Protein AF-A0A1Z1WR77-F1 (afdb_monomer)

Foldseek 3Di:
DDDDDDDDPDPPPPDPDDDAAEAAEDEQLALQQPPLVQLLQVLVVVCVVCVVVVDDDDSVVSSVVSVVSSHRLLCPVVVVVCVVVVHQAYEHEGADCVLPGDGPDDLLRVLVSVLNSCVVVPRHYAYAGHADLVCAPVRLVSVVCSCPVSVHQAHEYECLSPHALLPPSCVSVLVVCLVVVHAYEYEADDDTDPGDNVSNHPVSCVNVCVVRVSHQYEYEYDDDVPDPDDDDQDPDDSHGYDYGDDDDDDPDPDDDDDD

Solvent-accessible surface area (backbone atoms only — not comparable to full-atom values): 15290 Å² total; per-residue (Å²): 138,80,84,84,82,86,87,68,88,70,83,75,79,69,78,76,78,79,84,86,38,67,45,84,72,43,63,72,36,14,50,59,74,39,32,61,70,59,49,50,46,51,17,52,52,50,37,53,53,40,44,75,73,74,41,94,68,62,62,67,63,33,35,55,53,49,51,64,64,32,66,30,77,67,40,62,62,59,52,51,54,30,55,76,70,65,39,61,31,32,28,36,48,41,62,52,48,76,92,79,42,72,51,75,45,56,73,70,57,44,52,55,49,50,44,51,35,39,68,74,42,71,79,36,60,40,38,21,48,37,53,56,58,86,44,51,69,66,43,48,56,48,50,52,43,39,42,68,77,64,61,40,56,28,40,22,40,43,19,32,80,75,44,57,71,42,40,75,69,43,43,70,56,50,52,53,23,44,76,68,69,27,38,38,38,36,45,28,55,87,82,61,92,88,51,43,55,75,39,12,42,73,73,50,38,52,62,42,48,65,78,38,72,78,36,46,48,31,48,33,45,80,69,65,98,76,67,99,64,78,85,70,84,72,95,80,68,81,61,52,65,50,78,59,76,92,76,77,84,75,79,78,79,78,85,76,83,88,132

Sequence (259 aa):
MAPPTADGPGPGLGAPAGHRIVDAQVQLGSQLAIPRAFLEYQAANAHHRMTAYGHSVRPERMLDRVLSVHQDDDADRLVAELDEAGVDEAFLVVPDYSHVARCALNQAELAGHLDRVNRRHPGRFRVFWGVDPRGGKDGVDLFERCVGDYGFAGLKLYPLCGYSPSDRRLYPYFELCEERGLPVLSHTGPGWGQLDFEYGMPLLVDEAARDFPRVNFILGTVGSRTSTSRPICAPTGPMCTWTSASSTPSSRRTGGRPI

InterPro domains:
  IPR006680 Amidohydrolase-related [PF04909] (114-219)
  IPR032465 2-amino-3-carboxymuconate-6-semialdehyde decarboxylase [PTHR21240] (48-220)
  IPR032466 Metal-dependent hydrolase [SSF51556] (56-223)

Organism: NCBI:txid67267

pLDDT: mean 79.75, std 25.39, range [19.48, 98.31]

Mean predicted aligned error: 11.19 Å

Radius of gyration: 22.63 Å; Cα contacts (8 Å, |Δi|>4): 371; chains: 1; bounding box: 60×82×56 Å

Structure (mmCIF, N/CA/C/O backbone):
data_AF-A0A1Z1WR77-F1
#
_entry.id   AF-A0A1Z1WR77-F1
#
loop_
_atom_site.group_PDB
_atom_site.id
_atom_site.type_symbol
_atom_site.label_atom_id
_atom_site.label_alt_id
_atom_site.label_comp_id
_atom_site.label_asym_id
_atom_site.label_entity_id
_atom_site.label_seq_id
_atom_site.pdbx_PDB_ins_code
_atom_site.Cartn_x
_atom_site.Cartn_y
_atom_site.Cartn_z
_atom_site.occupancy
_atom_site.B_iso_or_equiv
_atom_site.auth_seq_id
_atom_site.auth_comp_id
_atom_site.auth_asym_id
_atom_site.auth_atom_id
_atom_site.pdbx_PDB_model_num
ATOM 1 N N . MET A 1 1 ? -36.643 -68.368 3.435 1.00 42.16 1 MET A N 1
ATOM 2 C CA . MET A 1 1 ? -36.922 -67.030 3.991 1.00 42.16 1 MET A CA 1
ATOM 3 C C . MET A 1 1 ? -35.667 -66.194 3.774 1.00 42.16 1 MET A C 1
ATOM 5 O O . MET A 1 1 ? -34.703 -66.367 4.503 1.00 42.16 1 MET A O 1
ATOM 9 N N . ALA A 1 2 ? -35.621 -65.445 2.671 1.00 38.78 2 ALA A N 1
ATOM 10 C CA . ALA A 1 2 ? -34.513 -64.547 2.333 1.00 38.78 2 ALA A CA 1
ATOM 11 C C . ALA A 1 2 ? -34.752 -63.176 2.999 1.00 38.78 2 ALA A C 1
ATOM 13 O O . ALA A 1 2 ? -35.919 -62.811 3.166 1.00 38.78 2 ALA A O 1
ATOM 14 N N . PRO A 1 3 ? -33.706 -62.438 3.415 1.00 41.56 3 PRO A N 1
ATOM 15 C CA . PRO A 1 3 ? -33.881 -61.145 4.066 1.00 41.56 3 PRO A CA 1
ATOM 16 C C . PRO A 1 3 ? -34.302 -60.069 3.046 1.00 41.56 3 PRO A C 1
ATOM 18 O O . PRO A 1 3 ? -33.956 -60.182 1.868 1.00 41.56 3 PRO A O 1
ATOM 21 N N . PRO A 1 4 ? -35.047 -59.033 3.470 1.00 41.28 4 PRO A N 1
ATOM 22 C CA . PRO A 1 4 ? -35.510 -57.977 2.578 1.00 41.28 4 PRO A CA 1
ATOM 23 C C . PRO A 1 4 ? -34.368 -57.026 2.189 1.00 41.28 4 PRO A C 1
ATOM 25 O O . PRO A 1 4 ? -33.564 -56.615 3.025 1.00 41.28 4 PRO A O 1
ATOM 28 N N . THR A 1 5 ? -34.325 -56.668 0.906 1.00 43.84 5 THR A N 1
ATOM 29 C CA . THR A 1 5 ? -33.437 -55.663 0.311 1.00 43.84 5 THR A CA 1
ATOM 30 C C . THR A 1 5 ? -33.909 -54.257 0.681 1.00 43.84 5 THR A C 1
ATOM 32 O O . THR A 1 5 ? -35.045 -53.881 0.393 1.00 43.84 5 THR A O 1
ATOM 35 N N . ALA A 1 6 ? -33.040 -53.480 1.326 1.00 44.12 6 ALA A N 1
ATOM 36 C CA . ALA A 1 6 ? -33.278 -52.079 1.650 1.00 44.12 6 ALA A CA 1
ATOM 37 C C . ALA A 1 6 ? -32.842 -51.186 0.476 1.00 44.12 6 ALA A C 1
ATOM 39 O O . ALA A 1 6 ? -31.722 -50.688 0.465 1.00 44.12 6 ALA A O 1
ATOM 40 N N . ASP A 1 7 ? -33.732 -50.985 -0.497 1.00 41.06 7 ASP A N 1
ATOM 41 C CA . ASP A 1 7 ? -33.584 -49.942 -1.517 1.00 41.06 7 ASP A CA 1
ATOM 42 C C . ASP A 1 7 ? -34.411 -48.717 -1.112 1.00 41.06 7 ASP A C 1
ATOM 44 O O . ASP A 1 7 ? -35.612 -48.625 -1.365 1.00 41.06 7 ASP A O 1
ATOM 48 N N . GLY A 1 8 ? -33.752 -47.768 -0.451 1.00 39.84 8 GLY A N 1
ATOM 49 C CA . GLY A 1 8 ? -34.230 -46.398 -0.297 1.00 39.84 8 GLY A CA 1
ATOM 50 C C . GLY A 1 8 ? -33.156 -45.447 -0.827 1.00 39.84 8 GLY A C 1
ATOM 51 O O . GLY A 1 8 ? -31.982 -45.647 -0.508 1.00 39.84 8 GLY A O 1
ATOM 52 N N . PRO A 1 9 ? -33.499 -44.425 -1.632 1.00 41.69 9 PRO A N 1
ATOM 53 C CA . PRO A 1 9 ? -32.521 -43.444 -2.078 1.00 41.69 9 PRO A CA 1
ATOM 54 C C . PRO A 1 9 ? -32.037 -42.663 -0.853 1.00 41.69 9 PRO A C 1
ATOM 56 O O . PRO A 1 9 ? -32.805 -41.944 -0.214 1.00 41.69 9 PRO A O 1
ATOM 59 N N . GLY A 1 10 ? -30.765 -42.851 -0.495 1.00 38.06 10 GLY A N 1
ATOM 60 C CA . GLY A 1 10 ? -30.114 -42.074 0.554 1.00 38.06 10 GLY A CA 1
ATOM 61 C C . GLY A 1 10 ? -30.191 -40.574 0.243 1.00 38.06 10 GLY A C 1
ATOM 62 O O . GLY A 1 10 ? -30.245 -40.198 -0.932 1.00 38.06 10 GLY A O 1
ATOM 63 N N . PRO A 1 11 ? -30.217 -39.705 1.268 1.00 41.44 11 PRO A N 1
ATOM 64 C CA . PRO A 1 11 ? -30.261 -38.266 1.060 1.00 41.44 11 PRO A CA 1
ATOM 65 C C . PRO A 1 11 ? -29.058 -37.870 0.207 1.00 41.44 11 PRO A C 1
ATOM 67 O O . PRO A 1 11 ? -27.912 -38.117 0.586 1.00 41.44 11 PRO A O 1
ATOM 70 N N . GLY A 1 12 ? -29.337 -37.310 -0.971 1.00 37.16 12 GLY A N 1
ATOM 71 C CA . GLY A 1 12 ? -28.312 -36.793 -1.860 1.00 37.16 12 GLY A CA 1
ATOM 72 C C . GLY A 1 12 ? -27.426 -35.843 -1.070 1.00 37.16 12 GLY A C 1
ATOM 73 O O . GLY A 1 12 ? -27.897 -34.819 -0.576 1.00 37.16 12 GLY A O 1
ATOM 74 N N . LEU A 1 13 ? -26.156 -36.214 -0.919 1.00 44.62 13 LEU A N 1
ATOM 75 C CA . LEU A 1 13 ? -25.109 -35.308 -0.482 1.00 44.62 13 LEU A CA 1
ATOM 76 C C . LEU A 1 13 ? -25.116 -34.159 -1.487 1.00 44.62 13 LEU A C 1
ATOM 78 O O . LEU A 1 13 ? -24.644 -34.313 -2.614 1.00 44.62 13 LEU A O 1
ATOM 82 N N . GLY A 1 14 ? -25.751 -33.048 -1.105 1.00 41.72 14 GLY A N 1
ATOM 83 C CA . GLY A 1 14 ? -25.700 -31.811 -1.864 1.00 41.72 14 GLY A CA 1
ATOM 84 C C . GLY A 1 14 ? -24.243 -31.531 -2.200 1.00 41.72 14 GLY A C 1
ATOM 85 O O . GLY A 1 14 ? -23.374 -31.664 -1.334 1.00 41.72 14 GLY A O 1
ATOM 86 N N . ALA A 1 15 ? -23.973 -31.231 -3.469 1.00 45.19 15 ALA A N 1
ATOM 87 C CA . ALA A 1 15 ? -22.638 -30.860 -3.909 1.00 45.19 15 ALA A CA 1
ATOM 88 C C . ALA A 1 15 ? -22.073 -29.803 -2.938 1.00 45.19 15 ALA A C 1
ATOM 90 O O . ALA A 1 15 ? -22.796 -28.857 -2.605 1.00 45.19 15 ALA A O 1
ATOM 91 N N . PRO A 1 16 ? -20.838 -29.966 -2.431 1.00 52.12 16 PRO A N 1
ATOM 92 C CA . PRO A 1 16 ? -20.265 -28.998 -1.510 1.00 52.12 16 PRO A CA 1
ATOM 93 C C . PRO A 1 16 ? -20.251 -27.628 -2.191 1.00 52.12 16 PRO A C 1
ATOM 95 O O . PRO A 1 16 ? -19.798 -27.506 -3.330 1.00 52.12 16 PRO A O 1
ATOM 98 N N . ALA A 1 17 ? -20.781 -26.612 -1.504 1.00 59.06 17 ALA A N 1
ATOM 99 C CA . ALA A 1 17 ? -20.641 -25.223 -1.922 1.00 59.06 17 ALA A CA 1
ATOM 100 C C . ALA A 1 17 ? -19.156 -24.968 -2.226 1.00 59.06 17 ALA A C 1
ATOM 102 O O . ALA A 1 17 ? -18.303 -25.290 -1.397 1.00 59.06 17 ALA A O 1
ATOM 103 N N . GLY A 1 18 ? -18.855 -24.487 -3.437 1.00 70.69 18 GLY A N 1
ATOM 104 C CA . GLY A 1 18 ? -17.480 -24.302 -3.901 1.00 70.69 18 GLY A CA 1
ATOM 105 C C . GLY A 1 18 ? -16.650 -23.519 -2.884 1.00 70.69 18 GLY A C 1
ATOM 106 O O . GLY A 1 18 ? -17.135 -22.561 -2.281 1.00 70.69 18 GLY A O 1
ATOM 107 N N . HIS A 1 19 ? -15.415 -23.959 -2.646 1.00 82.56 19 HIS A N 1
ATOM 108 C CA . HIS A 1 19 ? -14.504 -23.250 -1.754 1.00 82.56 19 HIS A CA 1
ATOM 109 C C . HIS A 1 19 ? -14.184 -21.872 -2.326 1.00 82.56 19 HIS A C 1
ATOM 111 O O . HIS A 1 19 ? -13.846 -21.764 -3.502 1.00 82.56 19 HIS A O 1
ATOM 117 N N . ARG A 1 20 ? -14.255 -20.845 -1.475 1.00 91.38 20 ARG A N 1
ATOM 118 C CA . ARG A 1 20 ? -13.863 -19.487 -1.838 1.00 91.38 20 ARG A CA 1
ATOM 119 C C . ARG A 1 20 ? -12.344 -19.341 -1.803 1.00 91.38 20 ARG A C 1
ATOM 121 O O . ARG A 1 20 ? -11.728 -19.681 -0.791 1.00 91.38 20 ARG A O 1
ATOM 128 N N . ILE A 1 21 ? -11.756 -18.806 -2.863 1.00 94.94 21 ILE A N 1
ATOM 129 C CA . ILE A 1 21 ? -10.323 -18.551 -2.991 1.00 94.94 21 ILE A CA 1
ATOM 130 C C . ILE A 1 21 ? -10.081 -17.046 -2.873 1.00 94.94 21 ILE A C 1
ATOM 132 O O . ILE A 1 21 ? -10.653 -16.252 -3.617 1.00 94.94 21 ILE A O 1
ATOM 136 N N . VAL A 1 22 ? -9.223 -16.660 -1.924 1.00 94.25 22 VAL A N 1
ATOM 137 C CA . VAL A 1 22 ? -8.823 -15.265 -1.703 1.00 94.25 22 VAL A CA 1
ATOM 138 C C . VAL A 1 22 ? -7.317 -15.139 -1.888 1.00 94.25 22 VAL A C 1
ATOM 140 O O . VAL A 1 22 ? -6.561 -15.813 -1.186 1.00 94.25 22 VAL A O 1
ATOM 143 N N . ASP A 1 23 ? -6.873 -14.281 -2.806 1.00 92.31 23 ASP A N 1
ATOM 144 C CA . ASP A 1 23 ? -5.452 -13.955 -2.931 1.00 92.31 23 ASP A CA 1
ATOM 145 C C . ASP A 1 23 ? -5.026 -13.034 -1.779 1.00 92.31 23 ASP A C 1
ATOM 147 O O . ASP A 1 23 ? -5.604 -11.968 -1.543 1.00 92.31 23 ASP A O 1
ATOM 151 N N . ALA A 1 24 ? -4.002 -13.472 -1.047 1.00 89.06 24 ALA A N 1
ATOM 152 C CA . ALA A 1 24 ? -3.479 -12.798 0.129 1.00 89.06 24 ALA A CA 1
ATOM 153 C C . ALA A 1 24 ? -2.823 -11.443 -0.187 1.00 89.06 24 ALA A C 1
ATOM 155 O O . ALA A 1 24 ? -2.710 -10.614 0.717 1.00 89.06 24 ALA A O 1
ATOM 156 N N . GLN A 1 25 ? -2.346 -11.223 -1.419 1.00 89.88 25 GLN A N 1
ATOM 157 C CA . GLN A 1 25 ? -1.649 -9.989 -1.774 1.00 89.88 25 GLN A CA 1
ATOM 158 C C . GLN A 1 25 ? -1.546 -9.784 -3.290 1.00 89.88 25 GLN A C 1
ATOM 160 O O . GLN A 1 25 ? -0.733 -10.420 -3.960 1.00 89.88 25 GLN A O 1
ATOM 165 N N . VAL A 1 26 ? -2.247 -8.768 -3.793 1.00 92.31 26 VAL A N 1
ATOM 166 C CA . VAL A 1 26 ? -2.078 -8.229 -5.150 1.00 92.31 26 VAL A CA 1
ATOM 167 C C . VAL A 1 26 ? -1.720 -6.744 -5.097 1.00 92.31 26 VAL A C 1
ATOM 169 O O . VAL A 1 26 ? -1.970 -6.062 -4.101 1.00 92.31 26 VAL A O 1
ATOM 172 N N . GLN A 1 27 ? -1.121 -6.229 -6.169 1.00 90.19 27 GLN A N 1
ATOM 173 C CA . GLN A 1 27 ? -0.856 -4.800 -6.343 1.00 90.19 27 GLN A CA 1
ATOM 174 C C . GLN A 1 27 ? -1.566 -4.303 -7.597 1.00 90.19 27 GLN A C 1
ATOM 176 O O . GLN A 1 27 ? -1.669 -5.032 -8.582 1.00 90.19 27 GLN A O 1
ATOM 181 N N . LEU A 1 28 ? -2.016 -3.049 -7.572 1.00 91.44 28 LEU A N 1
ATOM 182 C CA . LEU A 1 28 ? -2.578 -2.411 -8.755 1.00 91.44 28 LEU A CA 1
ATOM 183 C C . LEU A 1 28 ? -1.459 -2.206 -9.779 1.00 91.44 28 LEU A C 1
ATOM 185 O O . LEU A 1 28 ? -0.483 -1.510 -9.494 1.00 91.44 28 LEU A O 1
ATOM 189 N N . GLY A 1 29 ? -1.605 -2.792 -10.966 1.00 89.00 29 GLY A N 1
ATOM 190 C CA . GLY A 1 29 ? -0.676 -2.645 -12.086 1.00 89.00 29 GLY A CA 1
ATOM 191 C C . GLY A 1 29 ? -0.754 -1.260 -12.731 1.00 89.00 29 GLY A C 1
ATOM 192 O O . GLY A 1 29 ? -0.981 -1.153 -13.931 1.00 89.00 29 GLY A O 1
ATOM 193 N N . SER A 1 30 ? -0.573 -0.196 -11.950 1.00 91.00 30 SER A N 1
ATOM 194 C CA . SER A 1 30 ? -0.753 1.191 -12.374 1.00 91.00 30 SER A CA 1
ATOM 195 C C . SER A 1 30 ? 0.415 2.067 -11.940 1.00 91.00 30 SER A C 1
ATOM 197 O O . SER A 1 30 ? 0.873 2.017 -10.796 1.00 91.00 30 SER A O 1
ATOM 199 N N . GLN A 1 31 ? 0.850 2.945 -12.842 1.00 90.81 31 GLN A N 1
ATOM 200 C CA . GLN A 1 31 ? 1.804 4.015 -12.535 1.00 90.81 31 GLN A CA 1
ATOM 201 C C . GLN A 1 31 ? 1.230 5.103 -11.613 1.00 90.81 31 GLN A C 1
ATOM 203 O O . GLN A 1 31 ? 1.986 5.928 -11.098 1.00 90.81 31 GLN A O 1
ATOM 208 N N . LEU A 1 32 ? -0.088 5.115 -11.387 1.00 91.56 32 LEU A N 1
ATOM 209 C CA . LEU A 1 32 ? -0.728 6.003 -10.419 1.00 91.56 32 LEU A CA 1
ATOM 210 C C . LEU A 1 32 ? -0.417 5.583 -8.979 1.00 91.56 32 LEU A C 1
ATOM 212 O O . LEU A 1 32 ? -0.191 6.442 -8.129 1.00 91.56 32 LEU A O 1
ATOM 216 N N . ALA A 1 33 ? -0.360 4.271 -8.728 1.00 87.88 33 ALA A N 1
ATOM 217 C CA . ALA A 1 33 ? -0.079 3.689 -7.416 1.00 87.88 33 ALA A CA 1
ATOM 218 C C . ALA A 1 33 ? 1.402 3.320 -7.217 1.00 87.88 33 ALA A C 1
ATOM 220 O O . ALA A 1 33 ? 1.872 3.223 -6.085 1.00 87.88 33 ALA A O 1
ATOM 221 N N . ILE A 1 34 ? 2.145 3.101 -8.307 1.00 90.38 34 ILE A N 1
ATOM 222 C CA . ILE A 1 34 ? 3.527 2.621 -8.267 1.00 90.38 34 ILE A CA 1
ATOM 223 C C . ILE A 1 34 ? 4.470 3.672 -8.871 1.00 90.38 34 ILE A C 1
ATOM 225 O O . ILE A 1 34 ? 4.319 4.037 -10.039 1.00 90.38 34 ILE A O 1
ATOM 229 N N . PRO A 1 35 ? 5.490 4.145 -8.128 1.00 92.00 35 PRO A N 1
ATOM 230 C CA . PRO A 1 35 ? 6.376 5.194 -8.609 1.00 92.00 35 PRO A CA 1
ATOM 231 C C . PRO A 1 35 ? 7.237 4.712 -9.779 1.00 92.00 35 PRO A C 1
ATOM 233 O O . PRO A 1 35 ? 7.772 3.601 -9.779 1.00 92.00 35 PRO A O 1
ATOM 236 N N . ARG A 1 36 ? 7.471 5.595 -10.755 1.00 91.38 36 ARG A N 1
ATOM 237 C CA . ARG A 1 36 ? 8.290 5.296 -11.943 1.00 91.38 36 ARG A CA 1
ATOM 238 C C . ARG A 1 36 ? 9.698 4.794 -11.599 1.00 91.38 36 ARG A C 1
ATOM 240 O O . ARG A 1 36 ? 10.171 3.863 -12.242 1.00 91.38 36 ARG A O 1
ATOM 247 N N . ALA A 1 37 ? 10.325 5.338 -10.555 1.00 91.56 37 ALA A N 1
ATOM 248 C CA . ALA A 1 37 ? 11.646 4.896 -10.099 1.00 91.56 37 ALA A CA 1
ATOM 249 C C . ALA A 1 37 ? 11.672 3.404 -9.703 1.00 91.56 37 ALA A C 1
ATOM 251 O O . ALA A 1 37 ? 12.650 2.704 -9.968 1.00 91.56 37 ALA A O 1
ATOM 252 N N . PHE A 1 38 ? 10.581 2.889 -9.125 1.00 90.44 38 PHE A N 1
ATOM 253 C CA . PHE A 1 38 ? 10.448 1.466 -8.812 1.00 90.44 38 PHE A CA 1
ATOM 254 C C . PHE A 1 38 ? 10.346 0.615 -10.081 1.00 90.44 38 PHE A C 1
ATOM 256 O O . PHE A 1 38 ? 10.970 -0.442 -10.169 1.00 90.44 38 PHE A O 1
ATOM 263 N N . LEU A 1 39 ? 9.599 1.081 -11.084 1.00 90.38 39 LEU A N 1
ATOM 264 C CA . LEU A 1 39 ? 9.455 0.386 -12.367 1.00 90.38 39 LEU A CA 1
ATOM 265 C C . LEU A 1 39 ? 10.766 0.361 -13.161 1.00 90.38 39 LEU A C 1
ATOM 267 O O . LEU A 1 39 ? 11.122 -0.664 -13.739 1.00 90.38 39 LEU A O 1
ATOM 271 N N . GLU A 1 40 ? 11.521 1.457 -13.138 1.00 91.31 40 GLU A N 1
ATOM 272 C CA . GLU A 1 40 ? 12.856 1.540 -13.736 1.00 91.31 40 GLU A CA 1
ATOM 273 C C . GLU A 1 40 ? 13.834 0.582 -13.046 1.00 91.31 40 GLU A C 1
ATOM 275 O O . GLU A 1 40 ? 14.548 -0.167 -13.719 1.00 91.31 40 GLU A O 1
ATOM 280 N N . TYR A 1 41 ? 13.800 0.511 -11.711 1.00 90.31 41 TYR A N 1
ATOM 281 C CA . TYR A 1 41 ? 14.573 -0.473 -10.954 1.00 90.31 41 TYR A CA 1
ATOM 282 C C . TYR A 1 41 ? 14.175 -1.917 -11.296 1.00 90.31 41 TYR A C 1
ATOM 284 O O . TYR A 1 41 ? 15.040 -2.763 -11.533 1.00 90.31 41 TYR A O 1
ATOM 292 N N . GLN A 1 42 ? 12.873 -2.213 -11.371 1.00 87.94 42 GLN A N 1
ATOM 293 C CA . GLN A 1 42 ? 12.390 -3.531 -11.784 1.00 87.94 42 GLN A CA 1
ATOM 294 C C . GLN A 1 42 ? 12.879 -3.906 -13.186 1.00 87.94 42 GLN A C 1
ATOM 296 O O . GLN A 1 42 ? 13.308 -5.043 -13.398 1.00 87.94 42 GLN A O 1
ATOM 301 N N . ALA A 1 43 ? 12.857 -2.963 -14.131 1.00 88.81 43 ALA A N 1
ATOM 302 C CA . ALA A 1 43 ? 13.350 -3.177 -15.484 1.00 88.81 43 ALA A CA 1
ATOM 303 C C . ALA A 1 43 ? 14.861 -3.459 -1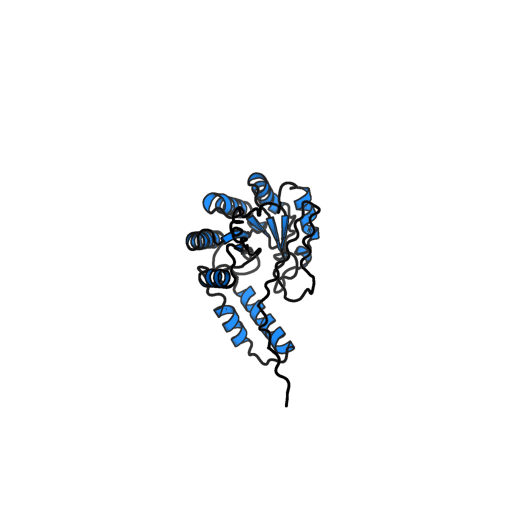5.505 1.00 88.81 43 ALA A C 1
ATOM 305 O O . ALA A 1 43 ? 15.293 -4.417 -16.150 1.00 88.81 43 ALA A O 1
ATOM 306 N N . ALA A 1 44 ? 15.658 -2.694 -14.754 1.00 89.88 44 ALA A N 1
ATOM 307 C CA . ALA A 1 44 ? 17.098 -2.920 -14.629 1.00 89.88 44 ALA A CA 1
ATOM 308 C C . ALA A 1 44 ? 17.404 -4.306 -14.033 1.00 89.88 44 ALA A C 1
ATOM 310 O O . ALA A 1 44 ? 18.172 -5.083 -14.604 1.00 89.88 44 ALA A O 1
ATOM 311 N N . ASN A 1 45 ? 16.725 -4.677 -12.946 1.00 88.12 45 ASN A N 1
ATOM 312 C CA . ASN A 1 45 ? 16.870 -5.995 -12.327 1.00 88.12 45 ASN A CA 1
ATOM 313 C C . ASN A 1 45 ? 16.444 -7.136 -13.254 1.00 88.12 45 ASN A C 1
ATOM 315 O O . ASN A 1 45 ? 17.107 -8.174 -13.315 1.00 88.12 45 ASN A O 1
ATOM 319 N N . ALA A 1 46 ? 15.342 -6.966 -13.987 1.00 86.56 46 ALA A N 1
ATOM 320 C CA . ALA A 1 46 ? 14.894 -7.948 -14.962 1.00 86.56 46 ALA A CA 1
ATOM 321 C C . ALA A 1 46 ? 15.917 -8.104 -16.094 1.00 86.56 46 ALA A C 1
ATOM 323 O O . ALA A 1 46 ? 16.225 -9.234 -16.470 1.00 86.56 46 ALA A O 1
ATOM 324 N N . HIS A 1 47 ? 16.496 -7.007 -16.589 1.00 88.69 47 HIS A N 1
ATOM 325 C CA . HIS A 1 47 ? 17.570 -7.048 -17.578 1.00 88.69 47 HIS A CA 1
ATOM 326 C C . HIS A 1 47 ? 18.794 -7.812 -17.049 1.00 88.69 47 HIS A C 1
ATOM 328 O O . HIS A 1 47 ? 19.233 -8.761 -17.698 1.00 88.69 47 HIS A O 1
ATOM 334 N N . HIS A 1 48 ? 19.290 -7.487 -15.850 1.00 88.06 48 HIS A N 1
ATOM 335 C CA . HIS A 1 48 ? 20.420 -8.198 -15.241 1.00 88.06 48 HIS A CA 1
ATOM 336 C C . HIS A 1 48 ? 20.150 -9.696 -15.080 1.00 88.06 48 HIS A C 1
ATOM 338 O O . HIS A 1 48 ? 20.999 -10.517 -15.426 1.00 88.06 48 HIS A O 1
ATOM 344 N N . ARG A 1 49 ? 18.948 -10.064 -14.625 1.00 87.88 49 ARG A N 1
ATOM 345 C CA . ARG A 1 49 ? 18.542 -11.465 -14.472 1.00 87.88 49 ARG A CA 1
ATOM 346 C C . ARG A 1 49 ? 18.483 -12.200 -15.813 1.00 87.88 49 ARG A C 1
ATOM 348 O O . ARG A 1 49 ? 18.965 -13.322 -15.907 1.00 87.88 49 ARG A O 1
ATOM 355 N N . MET A 1 50 ? 17.928 -11.579 -16.853 1.00 86.81 50 MET A N 1
ATOM 356 C CA . MET A 1 50 ? 17.863 -12.182 -18.191 1.00 86.81 50 MET A CA 1
ATOM 357 C C . MET A 1 50 ? 19.255 -12.374 -18.796 1.00 86.81 50 MET A C 1
ATOM 359 O O . MET A 1 50 ? 19.533 -13.438 -19.347 1.00 86.81 50 MET A O 1
ATOM 363 N N . THR A 1 51 ? 20.142 -11.393 -18.628 1.00 88.75 51 THR A N 1
ATOM 364 C CA . THR A 1 51 ? 21.543 -11.491 -19.052 1.00 88.75 51 THR A CA 1
ATOM 365 C C . THR A 1 51 ? 22.275 -12.604 -18.301 1.00 88.75 51 THR A C 1
ATOM 367 O O . THR A 1 51 ? 22.977 -13.396 -18.925 1.00 88.75 51 THR A O 1
ATOM 370 N N . ALA A 1 52 ? 22.054 -12.737 -16.989 1.00 88.62 52 ALA A N 1
ATOM 371 C CA . ALA A 1 52 ? 22.620 -13.825 -16.188 1.00 88.62 52 ALA A CA 1
ATOM 372 C C . ALA A 1 52 ? 22.126 -15.217 -16.629 1.00 88.62 52 ALA A C 1
ATOM 374 O O . ALA A 1 52 ? 22.859 -16.195 -16.513 1.00 88.62 52 ALA A O 1
ATOM 375 N N . TYR A 1 53 ? 20.914 -15.311 -17.184 1.00 90.06 53 TYR A N 1
ATOM 376 C CA . TYR A 1 53 ? 20.378 -16.536 -17.790 1.00 90.06 53 TYR A CA 1
ATOM 377 C C . TYR A 1 53 ? 20.818 -16.759 -19.249 1.00 90.06 53 TYR A C 1
ATOM 379 O O . TYR A 1 53 ? 20.347 -17.693 -19.893 1.00 90.06 53 TYR A O 1
ATOM 387 N N . GLY A 1 54 ? 21.724 -15.931 -19.779 1.00 89.31 54 GLY A N 1
ATOM 388 C CA . GLY A 1 54 ? 22.278 -16.074 -21.128 1.00 89.31 54 GLY A CA 1
ATOM 389 C C . GLY A 1 54 ? 21.440 -15.433 -22.238 1.00 89.31 54 GLY A C 1
ATOM 390 O O . GLY A 1 54 ? 21.694 -15.680 -23.415 1.00 89.31 54 GLY A O 1
ATOM 391 N N . HIS A 1 55 ? 20.448 -14.605 -21.901 1.00 87.06 55 HIS A N 1
ATOM 392 C CA . HIS A 1 55 ? 19.645 -13.887 -22.890 1.00 87.06 55 HIS A CA 1
ATOM 393 C C . HIS A 1 55 ? 20.206 -12.487 -23.170 1.00 87.06 55 HIS A C 1
ATOM 395 O O . HIS A 1 55 ? 20.422 -11.699 -22.255 1.00 87.06 55 HIS A O 1
ATOM 401 N N . SER A 1 56 ? 20.353 -12.122 -24.445 1.00 81.50 56 SER A N 1
ATOM 402 C CA . SER A 1 56 ? 20.725 -10.760 -24.851 1.00 81.50 56 SER A CA 1
ATOM 403 C C . SER A 1 56 ? 19.479 -9.901 -25.083 1.00 81.50 56 SER A C 1
ATOM 405 O O . SER A 1 56 ? 18.921 -9.876 -26.179 1.00 81.50 56 SER A O 1
ATOM 407 N N . VAL A 1 57 ? 19.028 -9.190 -24.048 1.00 81.56 57 VAL A N 1
ATOM 408 C CA . VAL A 1 57 ? 17.878 -8.269 -24.126 1.00 81.56 57 VAL A CA 1
ATOM 409 C C . VAL A 1 57 ? 18.366 -6.833 -23.961 1.00 81.56 57 VAL A C 1
ATOM 411 O O . VAL A 1 57 ? 19.117 -6.561 -23.035 1.00 81.56 57 VAL A O 1
ATOM 414 N N . ARG A 1 58 ? 17.938 -5.899 -24.820 1.00 84.69 58 ARG A N 1
ATOM 415 C CA . ARG A 1 58 ? 18.276 -4.471 -24.656 1.00 84.69 58 ARG A CA 1
ATOM 416 C C . ARG A 1 58 ? 17.572 -3.877 -23.421 1.00 84.69 58 ARG A C 1
ATOM 418 O O . ARG A 1 58 ? 16.377 -4.150 -23.269 1.00 84.69 58 ARG A O 1
ATOM 425 N N . PRO A 1 59 ? 18.251 -3.077 -22.576 1.00 81.06 59 PRO A N 1
ATOM 426 C CA . PRO A 1 59 ? 17.651 -2.480 -21.379 1.00 81.06 59 PRO A CA 1
ATOM 427 C C . PRO A 1 59 ? 16.369 -1.686 -21.656 1.00 81.06 59 PRO A C 1
ATOM 429 O O . PRO A 1 59 ? 15.382 -1.841 -20.941 1.00 81.06 59 PRO A O 1
ATOM 432 N N . GLU A 1 60 ? 16.336 -0.911 -22.740 1.00 84.94 60 GLU A N 1
ATOM 433 C CA . GLU A 1 60 ? 15.203 -0.043 -23.092 1.00 84.94 60 GLU A CA 1
ATOM 434 C C . GLU A 1 60 ? 13.944 -0.870 -23.367 1.00 84.94 60 GLU A C 1
ATOM 436 O O . GLU A 1 60 ? 12.864 -0.567 -22.868 1.00 84.94 60 GLU A O 1
ATOM 441 N N . ARG A 1 61 ? 14.101 -2.008 -24.059 1.00 85.69 61 ARG A N 1
ATOM 442 C CA . ARG A 1 61 ? 12.989 -2.937 -24.307 1.00 85.69 61 ARG A CA 1
ATOM 443 C C . ARG A 1 61 ? 12.455 -3.574 -23.027 1.00 85.69 61 ARG A C 1
ATOM 445 O O . ARG A 1 61 ? 11.302 -4.000 -23.006 1.00 85.69 61 ARG A O 1
ATOM 452 N N . MET A 1 62 ? 13.282 -3.692 -21.987 1.00 86.44 62 MET A N 1
ATOM 453 C CA . MET A 1 62 ? 12.822 -4.197 -20.697 1.00 86.44 62 MET A CA 1
ATOM 454 C C . MET A 1 62 ? 11.960 -3.157 -19.990 1.00 86.44 62 MET A C 1
ATOM 456 O O . MET A 1 62 ? 10.902 -3.508 -19.472 1.00 86.44 62 MET A O 1
ATOM 460 N N . LEU A 1 63 ? 12.373 -1.887 -20.024 1.00 87.88 63 LEU A N 1
ATOM 461 C CA . LEU A 1 63 ? 11.581 -0.800 -19.463 1.00 87.88 63 LEU A CA 1
ATOM 462 C C . LEU A 1 63 ? 10.232 -0.677 -20.171 1.00 87.88 63 LEU A C 1
ATOM 464 O O . LEU A 1 63 ? 9.211 -0.692 -19.493 1.00 87.88 63 LEU A O 1
ATOM 468 N N . ASP A 1 64 ? 10.205 -0.668 -21.506 1.00 88.94 64 ASP A N 1
ATOM 469 C CA . ASP A 1 64 ? 8.955 -0.617 -22.278 1.00 88.94 64 ASP A CA 1
ATOM 470 C C . ASP A 1 64 ? 7.992 -1.747 -21.887 1.00 88.94 64 ASP A C 1
ATOM 472 O O . ASP A 1 64 ? 6.786 -1.538 -21.748 1.00 88.94 64 ASP A O 1
ATOM 476 N N . ARG A 1 65 ? 8.528 -2.953 -21.660 1.00 86.88 65 ARG A N 1
ATOM 477 C CA . ARG A 1 65 ? 7.740 -4.117 -21.244 1.00 86.88 65 ARG A CA 1
ATOM 478 C C . ARG A 1 65 ? 7.223 -4.003 -19.812 1.00 86.88 65 ARG A C 1
ATOM 480 O O . ARG A 1 65 ? 6.099 -4.415 -19.548 1.00 86.88 65 ARG A O 1
ATOM 487 N N . VAL A 1 66 ? 8.024 -3.482 -18.885 1.00 86.62 66 VAL A N 1
ATOM 488 C CA . VAL A 1 66 ? 7.564 -3.228 -17.512 1.00 86.62 66 VAL A CA 1
ATOM 489 C C . VAL A 1 66 ? 6.487 -2.147 -17.528 1.00 86.62 66 VAL A C 1
ATOM 491 O O . VAL A 1 66 ? 5.443 -2.317 -16.910 1.00 86.62 66 VAL A O 1
ATOM 494 N N . LEU A 1 67 ? 6.687 -1.065 -18.274 1.00 88.50 67 LEU A N 1
ATOM 495 C CA . LEU A 1 67 ? 5.712 0.015 -18.359 1.00 88.50 67 LEU A CA 1
ATOM 496 C C . LEU A 1 67 ? 4.401 -0.430 -19.007 1.00 88.50 67 LEU A C 1
ATOM 498 O O . LEU A 1 67 ? 3.356 0.034 -18.567 1.00 88.50 67 LEU A O 1
ATOM 502 N N . SER A 1 68 ? 4.422 -1.326 -19.999 1.00 87.31 68 SER A N 1
ATOM 503 C CA . SER A 1 68 ? 3.201 -1.775 -20.686 1.00 87.31 68 SER A CA 1
ATOM 504 C C . SER A 1 68 ? 2.288 -2.647 -19.821 1.00 87.31 68 SER A C 1
ATOM 506 O O . SER A 1 68 ? 1.066 -2.611 -19.985 1.00 87.31 68 SER A O 1
ATOM 508 N N . VAL A 1 69 ? 2.854 -3.403 -18.874 1.00 84.38 69 VAL A N 1
ATOM 509 C CA . VAL A 1 69 ? 2.051 -4.173 -17.912 1.00 84.38 69 VAL A CA 1
ATOM 510 C C . VAL A 1 69 ? 1.508 -3.293 -16.781 1.00 84.38 69 VAL A C 1
ATOM 512 O O . VAL A 1 69 ? 0.474 -3.634 -16.221 1.00 84.38 69 VAL A O 1
ATOM 515 N N . HIS A 1 70 ? 2.126 -2.133 -16.520 1.00 89.12 70 HIS A N 1
ATOM 516 C CA . HIS A 1 70 ? 1.687 -1.150 -15.519 1.00 89.12 70 HIS A CA 1
ATOM 517 C C . HIS A 1 70 ? 0.818 -0.025 -16.127 1.00 89.12 70 HIS A C 1
ATOM 519 O O . HIS A 1 70 ? 1.112 1.163 -15.961 1.00 89.12 70 HIS A O 1
ATOM 525 N N . GLN A 1 71 ? -0.211 -0.413 -16.886 1.00 90.81 71 GLN A N 1
ATOM 526 C CA . GLN A 1 71 ? -1.202 0.479 -17.522 1.00 90.81 71 GLN A CA 1
ATOM 527 C C . GLN A 1 71 ? -2.645 0.088 -17.152 1.00 90.81 71 GLN A C 1
ATOM 529 O O . GLN A 1 71 ? -3.572 0.362 -17.909 1.00 90.81 71 GLN A O 1
ATOM 534 N N . ASP A 1 72 ? -2.833 -0.646 -16.056 1.00 92.25 72 ASP A N 1
ATOM 535 C CA . ASP A 1 72 ? -4.137 -1.134 -15.603 1.00 92.25 72 ASP A CA 1
ATOM 536 C C . ASP A 1 72 ? -4.666 -0.260 -14.461 1.00 92.25 72 ASP A C 1
ATOM 538 O O . ASP A 1 72 ? -4.769 -0.688 -13.313 1.00 92.25 72 ASP A O 1
ATOM 542 N N . ASP A 1 73 ? -4.938 1.007 -14.778 1.00 93.50 73 ASP A N 1
ATOM 543 C CA . ASP A 1 73 ? -5.342 2.018 -13.793 1.00 93.50 73 ASP A CA 1
ATOM 544 C C . ASP A 1 73 ? -6.670 1.666 -13.109 1.00 93.50 73 ASP A C 1
ATOM 546 O O . ASP A 1 73 ? -6.837 1.912 -11.920 1.00 93.50 73 ASP A O 1
ATOM 550 N N . ASP A 1 74 ? -7.602 1.037 -13.826 1.00 94.94 74 ASP A N 1
ATOM 551 C CA . ASP A 1 74 ? -8.922 0.684 -13.296 1.00 94.94 74 ASP A CA 1
ATOM 552 C C . ASP A 1 74 ? -9.045 -0.801 -12.882 1.00 94.94 74 ASP A C 1
ATOM 554 O O . ASP A 1 74 ? -10.150 -1.268 -12.605 1.00 94.94 74 ASP A O 1
ATOM 558 N N . ALA A 1 75 ? -7.925 -1.533 -12.807 1.00 95.06 75 ALA A N 1
ATOM 559 C CA . ALA A 1 75 ? -7.833 -2.946 -12.406 1.00 95.06 75 ALA A CA 1
ATOM 560 C C . ALA A 1 75 ? -8.613 -3.954 -13.282 1.00 95.06 75 ALA A C 1
ATOM 562 O O . ALA A 1 75 ? -8.850 -5.086 -12.858 1.00 95.06 75 ALA A O 1
ATOM 563 N N . ASP A 1 76 ? -9.035 -3.572 -14.490 1.00 95.81 76 ASP A N 1
ATOM 564 C CA . ASP A 1 76 ? -9.837 -4.429 -15.373 1.00 95.81 76 ASP A CA 1
ATOM 565 C C . ASP A 1 76 ? -9.056 -5.679 -15.803 1.00 95.81 76 ASP A C 1
ATOM 567 O O . ASP A 1 76 ? -9.614 -6.779 -15.864 1.00 95.81 76 ASP A O 1
ATOM 571 N N . ARG A 1 77 ? -7.753 -5.532 -16.076 1.00 92.44 77 ARG A N 1
ATOM 572 C CA . ARG A 1 77 ? -6.896 -6.672 -16.427 1.00 92.44 77 ARG A CA 1
ATOM 573 C C . ARG A 1 77 ? -6.658 -7.561 -15.214 1.00 92.44 77 ARG A C 1
ATOM 575 O O . ARG A 1 77 ? -6.771 -8.775 -15.345 1.00 92.44 77 ARG A O 1
ATOM 582 N N . LEU A 1 78 ? -6.380 -6.972 -14.053 1.00 93.00 78 LEU A N 1
ATOM 583 C CA . LEU A 1 78 ? -6.206 -7.716 -12.808 1.00 93.00 78 LEU A CA 1
ATOM 584 C C . LEU A 1 78 ? -7.442 -8.569 -12.490 1.00 93.00 78 LEU A C 1
ATOM 586 O O . LEU A 1 78 ? -7.302 -9.742 -12.166 1.00 93.00 78 LEU A O 1
ATOM 590 N N . VAL A 1 79 ? -8.653 -8.022 -12.627 1.00 95.25 79 VAL A N 1
ATOM 591 C CA . VAL A 1 79 ? -9.890 -8.789 -12.408 1.00 95.25 79 VAL A CA 1
ATOM 592 C C . VAL A 1 79 ? -10.024 -9.954 -13.389 1.00 95.25 79 VAL A C 1
ATOM 594 O O . VAL A 1 79 ? -10.350 -11.061 -12.964 1.00 95.25 79 VAL A O 1
ATOM 597 N N . ALA A 1 80 ? -9.715 -9.744 -14.670 1.00 93.75 80 ALA A N 1
ATOM 598 C CA . ALA A 1 80 ? -9.729 -10.822 -15.658 1.00 93.75 80 ALA A CA 1
ATOM 599 C C . ALA A 1 80 ? -8.710 -11.932 -15.329 1.00 93.75 80 ALA A C 1
ATOM 601 O O . ALA A 1 80 ? -9.018 -13.113 -15.482 1.00 93.75 80 ALA A O 1
ATOM 602 N N . GLU A 1 81 ? -7.521 -11.570 -14.835 1.00 93.31 81 GLU A N 1
ATOM 603 C CA . GLU A 1 81 ? -6.504 -12.528 -14.380 1.00 93.31 81 GLU A CA 1
ATOM 604 C C . GLU A 1 81 ? -6.972 -13.322 -13.147 1.00 93.31 81 GLU A C 1
ATOM 606 O O . GLU A 1 81 ? -6.744 -14.531 -13.071 1.00 93.31 81 GLU A O 1
ATOM 611 N N . LEU A 1 82 ? -7.666 -12.673 -12.203 1.00 92.88 82 LEU A N 1
ATOM 612 C CA . LEU A 1 82 ? -8.279 -13.349 -11.054 1.00 92.88 82 LEU A CA 1
ATOM 613 C C . LEU A 1 82 ? -9.373 -14.330 -11.499 1.00 92.88 82 LEU A C 1
ATOM 615 O O . LEU A 1 82 ? -9.406 -15.459 -11.012 1.00 92.88 82 LEU A O 1
ATOM 619 N N . ASP A 1 83 ? -10.228 -13.936 -12.447 1.00 94.50 83 ASP A N 1
ATOM 620 C CA . ASP A 1 83 ? -11.284 -14.798 -12.997 1.00 94.50 83 ASP A CA 1
ATOM 621 C C . ASP A 1 83 ? -10.706 -16.034 -13.696 1.00 94.50 83 ASP A C 1
ATOM 623 O O . ASP A 1 83 ? -11.160 -17.154 -13.454 1.00 94.50 83 ASP A O 1
ATOM 627 N N . GLU A 1 84 ? -9.669 -15.857 -14.520 1.00 93.56 84 GLU A N 1
ATOM 628 C CA . GLU A 1 84 ? -8.984 -16.963 -15.199 1.00 93.56 84 GLU A CA 1
ATOM 629 C C . GLU A 1 84 ? -8.319 -17.926 -14.201 1.00 93.56 84 GLU A C 1
ATOM 631 O O . GLU A 1 84 ? -8.311 -19.142 -14.408 1.00 93.56 84 GLU A O 1
ATOM 636 N N . ALA A 1 85 ? -7.801 -17.397 -13.089 1.00 92.81 85 ALA A N 1
ATOM 637 C CA . ALA A 1 85 ? -7.206 -18.183 -12.014 1.00 92.81 85 ALA A CA 1
ATOM 638 C C . ALA A 1 85 ? -8.236 -18.828 -11.062 1.00 92.81 85 ALA A C 1
ATOM 640 O O . ALA A 1 85 ? -7.847 -19.638 -10.217 1.00 92.81 85 ALA A O 1
ATOM 641 N N . GLY A 1 86 ? -9.526 -18.494 -11.181 1.00 92.94 86 GLY A N 1
ATOM 642 C CA . GLY A 1 86 ? -10.574 -18.950 -10.264 1.00 92.94 86 GLY A CA 1
ATOM 643 C C . GLY A 1 86 ? -10.473 -18.331 -8.864 1.00 92.94 86 GLY A C 1
ATOM 644 O O . GLY A 1 86 ? -10.782 -18.999 -7.880 1.00 92.94 86 GLY A O 1
ATOM 645 N N . VAL A 1 87 ? -10.000 -17.086 -8.764 1.00 94.00 87 VAL A N 1
ATOM 646 C CA . VAL A 1 87 ? -9.864 -16.331 -7.512 1.00 94.00 87 VAL A CA 1
ATOM 647 C C . VAL A 1 87 ? -11.049 -15.379 -7.332 1.00 94.00 87 VAL A C 1
ATOM 649 O O . VAL A 1 87 ? -11.286 -14.481 -8.144 1.00 94.00 87 VAL A O 1
ATOM 652 N N . ASP A 1 88 ? -11.774 -15.538 -6.226 1.00 94.94 88 ASP A N 1
ATOM 653 C CA . ASP A 1 88 ? -12.996 -14.779 -5.950 1.00 94.94 88 ASP A CA 1
ATOM 654 C C . ASP A 1 88 ? -12.702 -13.350 -5.467 1.00 94.94 88 ASP A C 1
ATOM 656 O O . ASP A 1 88 ? -13.319 -12.385 -5.920 1.00 94.94 88 ASP A O 1
ATOM 660 N N . GLU A 1 89 ? -11.755 -13.211 -4.538 1.00 95.19 89 GLU A N 1
ATOM 661 C CA . GLU A 1 89 ? -11.378 -11.947 -3.894 1.00 95.19 89 GLU A CA 1
ATOM 662 C C . GLU A 1 89 ? -9.855 -11.811 -3.796 1.00 95.19 89 GLU A C 1
ATOM 664 O O . GLU A 1 89 ? -9.133 -12.802 -3.743 1.00 95.19 89 GLU A O 1
ATOM 669 N N . ALA A 1 90 ? -9.356 -10.582 -3.692 1.00 94.12 90 ALA A N 1
ATOM 670 C CA . ALA A 1 90 ? -7.947 -10.324 -3.431 1.00 94.12 90 ALA A CA 1
ATOM 671 C C . ALA A 1 90 ? -7.741 -9.163 -2.452 1.00 94.12 90 ALA A C 1
ATOM 673 O O . ALA A 1 90 ? -8.490 -8.181 -2.444 1.00 94.12 90 ALA A O 1
ATOM 674 N N . PHE A 1 91 ? -6.683 -9.244 -1.647 1.00 95.50 91 PHE A N 1
ATOM 675 C CA . PHE A 1 91 ? -6.223 -8.104 -0.863 1.00 95.50 91 PHE A CA 1
ATOM 676 C C . PHE A 1 91 ? -5.364 -7.186 -1.728 1.00 95.50 91 PHE A C 1
ATOM 678 O O . PHE A 1 91 ? -4.239 -7.529 -2.097 1.00 95.50 91 PHE A O 1
ATOM 685 N N . LEU A 1 92 ? -5.898 -6.008 -2.047 1.00 95.06 92 LEU A N 1
ATOM 686 C CA . LEU A 1 92 ? -5.189 -4.992 -2.811 1.00 95.06 92 LEU A CA 1
ATOM 687 C C . LEU A 1 92 ? -4.285 -4.204 -1.863 1.00 95.06 92 LEU A C 1
ATOM 689 O O . LEU A 1 92 ? -4.750 -3.372 -1.084 1.00 95.06 92 LEU A O 1
ATOM 693 N N . VAL A 1 93 ? -2.990 -4.496 -1.902 1.00 95.25 93 VAL A N 1
ATOM 694 C CA . VAL A 1 93 ? -2.006 -3.940 -0.974 1.00 95.25 93 VAL A CA 1
ATOM 695 C C . VAL A 1 93 ? -1.301 -2.757 -1.619 1.00 95.25 93 VAL A C 1
ATOM 697 O O . VAL A 1 93 ? -0.611 -2.912 -2.629 1.00 95.25 93 VAL A O 1
ATOM 700 N N . VAL A 1 94 ? -1.426 -1.583 -1.001 1.00 94.00 94 VAL A N 1
ATOM 70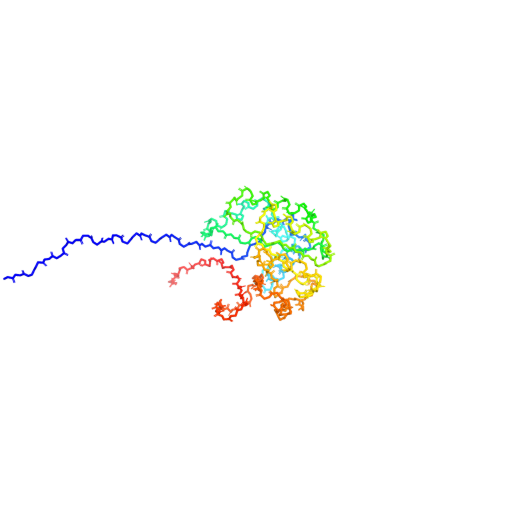1 C CA . VAL A 1 94 ? -0.897 -0.326 -1.541 1.00 94.00 94 VAL A CA 1
ATOM 702 C C . VAL A 1 94 ? 0.138 0.246 -0.578 1.00 94.00 94 VAL A C 1
ATOM 704 O O . VAL A 1 94 ? -0.240 0.801 0.444 1.00 94.00 94 VAL A O 1
ATOM 707 N N . PRO A 1 95 ? 1.446 0.083 -0.834 1.00 93.00 95 PRO A N 1
ATOM 708 C CA . PRO A 1 95 ? 2.485 0.693 -0.009 1.00 93.00 95 PRO A CA 1
ATOM 709 C C . PRO A 1 95 ? 2.557 2.213 -0.203 1.00 93.00 95 PRO A C 1
ATOM 711 O O . PRO A 1 95 ? 2.352 2.706 -1.311 1.00 93.00 95 PRO A O 1
ATOM 714 N N . ASP A 1 96 ? 2.923 2.944 0.851 1.00 94.06 96 ASP A N 1
ATOM 715 C CA . ASP A 1 96 ? 3.237 4.371 0.748 1.00 94.06 96 ASP A CA 1
ATOM 716 C C . ASP A 1 96 ? 4.707 4.566 0.339 1.00 94.06 96 ASP A C 1
ATOM 718 O O . ASP A 1 96 ? 5.628 4.135 1.035 1.00 94.06 96 ASP A O 1
ATOM 722 N N . TYR A 1 97 ? 4.923 5.217 -0.805 1.00 91.88 97 TYR A N 1
ATOM 723 C CA . TYR A 1 97 ? 6.247 5.553 -1.331 1.00 91.88 97 TYR A CA 1
ATOM 724 C C . TYR A 1 97 ? 6.552 7.057 -1.307 1.00 91.88 97 TYR A C 1
ATOM 726 O O . TYR A 1 97 ? 7.625 7.460 -1.764 1.00 91.88 97 TYR A O 1
ATOM 734 N N . SER A 1 98 ? 5.646 7.894 -0.790 1.00 89.81 98 SER A N 1
ATOM 735 C CA . SER A 1 98 ? 5.679 9.355 -0.936 1.00 89.81 98 SER A CA 1
ATOM 736 C C . SER A 1 98 ? 6.974 10.006 -0.440 1.00 89.81 98 SER A C 1
ATOM 738 O O . SER A 1 98 ? 7.375 11.046 -0.958 1.00 89.81 98 SER A O 1
ATOM 740 N N . HIS A 1 99 ? 7.662 9.391 0.525 1.00 88.81 99 HIS A N 1
ATOM 741 C CA . HIS A 1 99 ? 8.920 9.902 1.077 1.00 88.81 99 HIS A CA 1
ATOM 742 C C . HIS A 1 99 ? 10.192 9.381 0.394 1.00 88.81 99 HIS A C 1
ATOM 744 O O . HIS A 1 99 ? 11.273 9.899 0.667 1.00 88.81 99 HIS A O 1
ATOM 750 N N . VAL A 1 100 ? 10.091 8.365 -0.469 1.00 89.12 100 VAL A N 1
ATOM 751 C CA . VAL A 1 100 ? 11.254 7.739 -1.129 1.00 89.12 100 VAL A CA 1
ATOM 752 C C . VAL A 1 100 ? 11.256 7.910 -2.641 1.00 89.12 100 VAL A C 1
ATOM 754 O O . VAL A 1 100 ? 12.306 7.795 -3.271 1.00 89.12 100 VAL A O 1
ATOM 757 N N . ALA A 1 101 ? 10.100 8.184 -3.243 1.00 90.00 101 ALA A N 1
ATOM 758 C CA . ALA A 1 101 ? 9.975 8.364 -4.677 1.00 90.00 101 ALA A CA 1
ATOM 759 C C . ALA A 1 101 ? 8.851 9.339 -5.023 1.00 90.00 101 ALA A C 1
ATOM 761 O O . ALA A 1 101 ? 7.872 9.490 -4.296 1.00 90.00 101 ALA A O 1
ATOM 762 N N . ARG A 1 102 ? 8.968 9.972 -6.192 1.00 90.06 102 ARG A N 1
ATOM 763 C CA . ARG A 1 102 ? 7.883 10.781 -6.743 1.00 90.06 102 ARG A CA 1
ATOM 764 C C . ARG A 1 102 ? 6.763 9.864 -7.240 1.00 90.06 102 ARG A C 1
ATOM 766 O O . ARG A 1 102 ? 6.964 9.107 -8.191 1.00 90.06 102 ARG A O 1
ATOM 773 N N . CYS A 1 103 ? 5.595 9.984 -6.623 1.00 91.69 103 CYS A N 1
ATOM 774 C CA . CYS A 1 103 ? 4.359 9.346 -7.067 1.00 91.69 103 CYS A CA 1
ATOM 775 C C . CYS A 1 103 ? 3.601 10.256 -8.044 1.00 91.69 103 CYS A C 1
ATOM 777 O O . CYS A 1 103 ? 3.785 11.477 -8.038 1.00 91.69 103 CYS A O 1
ATOM 779 N N . ALA A 1 104 ? 2.777 9.660 -8.908 1.00 92.31 104 ALA A N 1
ATOM 780 C CA . ALA A 1 104 ? 1.954 10.415 -9.853 1.00 92.31 104 ALA A CA 1
ATOM 781 C C . ALA A 1 104 ? 0.770 11.107 -9.162 1.00 92.31 104 ALA A C 1
ATOM 783 O O . ALA A 1 104 ? 0.438 12.233 -9.522 1.00 92.31 104 ALA A O 1
ATOM 784 N N . LEU A 1 105 ? 0.180 10.445 -8.164 1.00 93.94 105 LEU A N 1
ATOM 785 C CA . LEU A 1 105 ? -0.884 10.974 -7.316 1.00 93.94 105 LEU A CA 1
ATOM 786 C C . LEU A 1 105 ? -0.358 11.251 -5.908 1.00 93.94 105 LEU A C 1
ATOM 788 O O . LEU A 1 105 ? 0.551 10.566 -5.425 1.00 93.94 105 LEU A O 1
ATOM 792 N N . ASN A 1 106 ? -0.951 12.236 -5.235 1.00 94.00 106 ASN A N 1
ATOM 793 C CA . ASN A 1 106 ? -0.803 12.356 -3.787 1.00 94.00 106 ASN A CA 1
ATOM 794 C C . ASN A 1 106 ? -1.679 11.316 -3.056 1.00 94.00 106 ASN A C 1
ATOM 796 O O . ASN A 1 106 ? -2.534 10.668 -3.660 1.00 94.00 106 ASN A O 1
ATOM 800 N N . GLN A 1 107 ? -1.478 11.157 -1.746 1.00 93.88 107 GLN A N 1
ATOM 801 C CA . GLN A 1 107 ? -2.169 10.134 -0.951 1.00 93.88 107 GLN A CA 1
ATOM 802 C C . GLN A 1 107 ? -3.704 10.279 -0.971 1.00 93.88 107 GLN A C 1
ATOM 804 O O . GLN A 1 107 ? -4.416 9.287 -1.098 1.00 93.88 107 GLN A O 1
ATOM 809 N N . ALA A 1 108 ? -4.237 11.504 -0.920 1.00 94.88 108 ALA A N 1
ATOM 810 C CA . ALA A 1 108 ? -5.684 11.726 -0.948 1.00 94.88 108 ALA A CA 1
ATOM 811 C C . ALA A 1 108 ? -6.298 11.416 -2.327 1.00 94.88 108 ALA A C 1
ATOM 813 O O . ALA A 1 108 ? -7.378 10.827 -2.410 1.00 94.88 108 ALA A O 1
ATOM 814 N N . GLU A 1 109 ? -5.603 11.777 -3.409 1.00 96.62 109 GLU A N 1
ATOM 815 C CA . GLU A 1 109 ? -5.996 11.442 -4.784 1.00 96.62 109 GLU A CA 1
ATOM 816 C C . GLU A 1 109 ? -5.960 9.930 -5.027 1.00 96.62 109 GLU A C 1
ATOM 818 O O . GLU A 1 109 ? -6.892 9.378 -5.614 1.00 96.62 109 GLU A O 1
ATOM 823 N N . LEU A 1 110 ? -4.915 9.252 -4.542 1.00 96.62 110 LEU A N 1
ATOM 824 C CA . LEU A 1 110 ? -4.776 7.803 -4.653 1.00 96.62 110 LEU A CA 1
ATOM 825 C C . LEU A 1 110 ? -5.879 7.073 -3.875 1.00 96.62 110 LEU A C 1
ATOM 827 O O . LEU A 1 110 ? -6.464 6.131 -4.403 1.00 96.62 110 LEU A O 1
ATOM 831 N N . ALA A 1 111 ? -6.227 7.536 -2.672 1.00 96.81 111 ALA A N 1
ATOM 832 C CA . ALA A 1 111 ? -7.325 6.961 -1.897 1.00 96.81 111 ALA A CA 1
ATOM 833 C C . ALA A 1 111 ? -8.664 7.049 -2.653 1.00 96.81 111 ALA A C 1
ATOM 835 O O . ALA A 1 111 ? -9.370 6.050 -2.786 1.00 96.81 111 ALA A O 1
ATOM 836 N N . GLY A 1 112 ? -8.986 8.220 -3.219 1.00 97.12 112 GLY A N 1
ATOM 837 C CA . GLY A 1 112 ? -10.195 8.395 -4.034 1.00 97.12 112 GLY A CA 1
ATOM 838 C C . GLY A 1 112 ? -10.174 7.581 -5.334 1.00 97.12 112 GLY A C 1
ATOM 839 O O . GLY A 1 112 ? -11.210 7.095 -5.792 1.00 97.12 112 GLY A O 1
ATOM 840 N N . HIS A 1 113 ? -8.995 7.387 -5.927 1.00 97.19 113 HIS A N 1
ATOM 841 C CA . HIS A 1 113 ? -8.831 6.511 -7.082 1.00 97.19 113 HIS A CA 1
ATOM 842 C C . HIS A 1 113 ? -9.119 5.044 -6.732 1.00 97.19 113 HIS A C 1
ATOM 844 O O . HIS A 1 113 ? -9.866 4.392 -7.459 1.00 97.19 113 HIS A O 1
ATOM 850 N N . LEU A 1 114 ? -8.605 4.542 -5.606 1.00 96.75 114 LEU A N 1
ATOM 851 C CA . LEU A 1 114 ? -8.861 3.172 -5.154 1.00 96.75 114 LEU A CA 1
ATOM 852 C C . LEU A 1 114 ? -10.322 2.938 -4.758 1.00 96.75 114 LEU A C 1
ATOM 854 O O . LEU A 1 114 ? -10.848 1.866 -5.044 1.00 96.75 114 LEU A O 1
ATOM 858 N N . ASP A 1 115 ? -11.004 3.924 -4.166 1.00 96.75 115 ASP A N 1
ATOM 859 C CA . ASP A 1 115 ? -12.458 3.842 -3.953 1.00 96.75 115 ASP A CA 1
ATOM 860 C C . ASP A 1 115 ? -13.199 3.657 -5.287 1.00 96.75 115 ASP A C 1
ATOM 862 O O . ASP A 1 115 ? -14.033 2.760 -5.431 1.00 96.75 115 ASP A O 1
ATOM 866 N N . ARG A 1 116 ? -12.830 4.430 -6.318 1.00 97.06 116 ARG A N 1
ATOM 867 C CA . ARG A 1 116 ? -13.396 4.263 -7.665 1.00 97.06 116 ARG A CA 1
ATOM 868 C C . ARG A 1 116 ? -13.144 2.858 -8.222 1.00 97.06 116 ARG A C 1
ATOM 870 O O . ARG A 1 116 ? -14.066 2.281 -8.797 1.00 97.06 116 ARG A O 1
ATOM 877 N N . VAL A 1 117 ? -11.943 2.305 -8.036 1.00 96.50 117 VAL A N 1
ATOM 878 C CA . VAL A 1 117 ? -11.603 0.929 -8.448 1.00 96.50 117 VAL A CA 1
ATOM 879 C C . VAL A 1 117 ? -12.450 -0.102 -7.690 1.00 96.50 117 VAL A C 1
ATOM 881 O O . VAL A 1 117 ? -13.060 -0.966 -8.319 1.00 96.50 117 VAL A O 1
ATOM 884 N N . ASN A 1 118 ? -12.585 0.020 -6.366 1.00 95.19 118 ASN A N 1
ATOM 885 C CA . ASN A 1 118 ? -13.432 -0.864 -5.555 1.00 95.19 118 ASN A CA 1
ATOM 886 C C . ASN A 1 118 ? -14.903 -0.816 -5.986 1.00 95.19 118 ASN A C 1
ATOM 888 O O . ASN A 1 118 ? -15.567 -1.849 -6.058 1.00 95.19 118 ASN A O 1
ATOM 892 N N . ARG A 1 119 ? -15.424 0.377 -6.291 1.00 95.88 119 ARG A N 1
ATOM 893 C CA . ARG A 1 119 ? -16.808 0.559 -6.753 1.00 95.88 119 ARG A CA 1
ATOM 894 C C . ARG A 1 119 ? -17.037 0.027 -8.163 1.00 95.88 119 ARG A C 1
ATOM 896 O O . ARG A 1 119 ? -18.151 -0.387 -8.474 1.00 95.88 119 ARG A O 1
ATOM 903 N N . ARG A 1 120 ? -16.006 0.048 -9.009 1.00 97.12 120 ARG A N 1
ATOM 904 C CA . ARG A 1 120 ? -16.036 -0.551 -10.347 1.00 97.12 120 ARG A CA 1
ATOM 905 C C . ARG A 1 120 ? -16.081 -2.078 -10.279 1.00 97.12 120 ARG A C 1
ATOM 907 O O . ARG A 1 120 ? -16.802 -2.685 -11.064 1.00 97.12 120 ARG A O 1
ATOM 914 N N . HIS A 1 121 ? -15.373 -2.663 -9.314 1.00 96.62 121 HIS A N 1
ATOM 915 C CA . HIS A 1 121 ? -15.239 -4.111 -9.124 1.00 96.62 121 HIS A CA 1
ATOM 916 C C . HIS A 1 121 ? -15.759 -4.548 -7.744 1.00 96.62 121 HIS A C 1
ATOM 918 O O . HIS A 1 121 ? -14.980 -4.993 -6.891 1.00 96.62 121 HIS A O 1
ATOM 924 N N . PRO A 1 122 ? -17.074 -4.406 -7.485 1.00 95.56 122 PRO A N 1
ATOM 925 C CA . PRO A 1 122 ? -17.639 -4.610 -6.158 1.00 95.56 122 PRO A CA 1
ATOM 926 C C . PRO A 1 122 ? -17.407 -6.040 -5.670 1.00 95.56 122 PRO A C 1
ATOM 928 O O . PRO A 1 122 ? -17.713 -7.013 -6.358 1.00 95.56 122 PRO A O 1
ATOM 931 N N . GLY A 1 123 ? -16.871 -6.162 -4.455 1.00 93.94 123 GLY A N 1
ATOM 932 C CA . GLY A 1 123 ? -16.613 -7.454 -3.823 1.00 93.94 123 GLY A CA 1
ATOM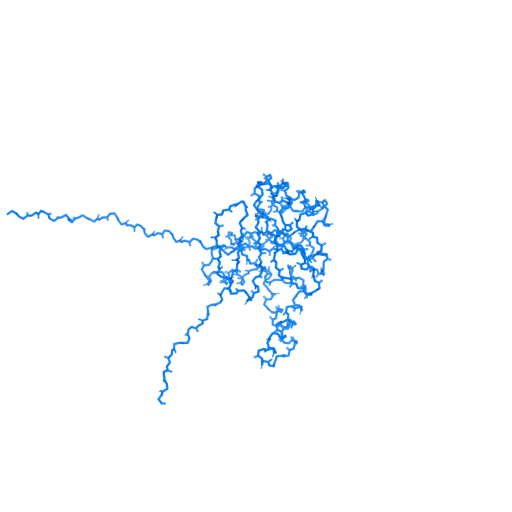 933 C C . GLY A 1 123 ? -15.417 -8.219 -4.389 1.00 93.94 123 GLY A C 1
ATOM 934 O O . GLY A 1 123 ? -15.257 -9.376 -4.023 1.00 93.94 123 GLY A O 1
ATOM 935 N N . ARG A 1 124 ? -14.584 -7.609 -5.248 1.00 95.75 124 ARG A N 1
ATOM 936 C CA . ARG A 1 124 ? -13.340 -8.229 -5.742 1.00 95.75 124 ARG A CA 1
ATOM 937 C C . ARG A 1 124 ? -12.122 -7.880 -4.900 1.00 95.75 124 ARG A C 1
ATOM 939 O O . ARG A 1 124 ? -11.219 -8.701 -4.775 1.00 95.75 124 ARG A O 1
ATOM 946 N N . PHE A 1 125 ? -12.099 -6.694 -4.298 1.00 96.38 125 PHE A N 1
ATOM 947 C CA . PHE A 1 125 ? -10.920 -6.187 -3.603 1.00 96.38 125 PHE A CA 1
ATOM 948 C C . PHE A 1 125 ? -11.194 -5.823 -2.148 1.00 96.38 125 PHE A C 1
ATOM 950 O O . PHE A 1 125 ? -12.229 -5.252 -1.804 1.00 96.38 125 PHE A O 1
ATOM 957 N N . ARG A 1 126 ? -10.207 -6.110 -1.298 1.00 95.62 126 ARG A N 1
ATOM 958 C CA . ARG A 1 126 ? -10.095 -5.600 0.072 1.00 95.62 126 ARG A CA 1
ATOM 959 C C . ARG A 1 126 ? -8.810 -4.795 0.181 1.00 95.62 126 ARG A C 1
ATOM 961 O O . ARG A 1 126 ? -7.722 -5.359 0.123 1.00 95.62 126 ARG A O 1
ATOM 968 N N . VAL A 1 127 ? -8.928 -3.477 0.296 1.00 96.81 127 VAL A N 1
ATOM 969 C CA . VAL A 1 127 ? -7.763 -2.584 0.224 1.00 96.81 127 VAL A CA 1
ATOM 970 C C . VAL A 1 127 ? -7.037 -2.526 1.563 1.00 96.81 127 VAL A C 1
ATOM 972 O O . VAL A 1 127 ? -7.654 -2.248 2.589 1.00 96.81 127 VAL A O 1
ATOM 975 N N . PHE A 1 128 ? -5.726 -2.747 1.533 1.00 97.44 128 PHE A N 1
ATOM 976 C CA . PHE A 1 128 ? -4.812 -2.459 2.634 1.00 97.44 128 PHE A CA 1
ATOM 977 C C . PHE A 1 128 ? -4.062 -1.167 2.323 1.00 97.44 128 PHE A C 1
ATOM 979 O O . PHE A 1 128 ? -3.282 -1.109 1.366 1.00 97.44 128 PHE A O 1
ATOM 986 N N . TRP A 1 129 ? -4.316 -0.140 3.127 1.00 97.69 129 TRP A N 1
ATOM 987 C CA . TRP A 1 129 ? -3.874 1.222 2.859 1.00 97.69 129 TRP A CA 1
ATOM 988 C C . TRP A 1 129 ? -2.507 1.528 3.449 1.00 97.69 129 TRP A C 1
ATOM 990 O O . TRP A 1 129 ? -2.276 1.321 4.640 1.00 97.69 129 TRP A O 1
ATOM 1000 N N . GLY A 1 130 ? -1.612 2.029 2.605 1.00 96.56 130 GLY A N 1
ATOM 1001 C CA . GLY A 1 130 ? -0.249 2.390 2.964 1.00 96.56 130 GLY A CA 1
ATOM 1002 C C . GLY A 1 130 ? -0.191 3.658 3.788 1.00 96.56 130 GLY A C 1
ATOM 1003 O O . GLY A 1 130 ? -0.823 4.650 3.439 1.00 96.56 130 GLY A O 1
ATOM 1004 N N . VAL A 1 131 ? 0.614 3.641 4.847 1.00 96.62 131 VAL A N 1
ATOM 1005 C CA . VAL A 1 131 ? 0.919 4.848 5.621 1.00 96.62 131 VAL A CA 1
ATOM 1006 C C . VAL A 1 131 ? 2.415 4.984 5.866 1.00 96.62 131 VAL A C 1
ATOM 1008 O O . VAL A 1 131 ? 3.165 4.002 5.865 1.00 96.62 131 VAL A O 1
ATOM 1011 N N . ASP A 1 132 ? 2.825 6.214 6.150 1.00 95.88 132 ASP A N 1
ATOM 1012 C CA . ASP A 1 132 ? 4.154 6.546 6.638 1.00 95.88 132 ASP A CA 1
ATOM 1013 C C . ASP A 1 132 ? 4.050 7.362 7.941 1.00 95.88 132 ASP A C 1
ATOM 1015 O O . ASP A 1 132 ? 3.264 8.315 8.011 1.00 95.88 132 ASP A O 1
ATOM 1019 N N . PRO A 1 133 ? 4.849 7.050 8.981 1.00 95.94 133 PRO A N 1
ATOM 1020 C CA . PRO A 1 133 ? 4.820 7.786 10.249 1.00 95.94 133 PRO A CA 1
ATOM 1021 C C . PRO A 1 133 ? 5.144 9.280 10.107 1.00 95.94 133 PRO A C 1
ATOM 1023 O O . PRO A 1 133 ? 4.805 10.079 10.982 1.00 95.94 133 PRO A O 1
ATOM 1026 N N . ARG A 1 134 ? 5.815 9.687 9.024 1.00 95.31 134 ARG A N 1
ATOM 1027 C CA . ARG A 1 134 ? 6.121 11.094 8.728 1.00 95.31 134 ARG A CA 1
ATOM 1028 C C . ARG A 1 134 ? 4.904 11.882 8.239 1.00 95.31 134 ARG A C 1
ATOM 1030 O O . ARG A 1 134 ? 4.967 13.108 8.256 1.00 95.31 134 ARG A O 1
ATOM 1037 N N . GLY A 1 135 ? 3.806 11.213 7.877 1.00 91.88 135 GLY A N 1
ATOM 1038 C CA . GLY A 1 135 ? 2.537 11.851 7.516 1.00 91.88 135 GLY A CA 1
ATOM 1039 C C . GLY A 1 135 ? 1.851 12.578 8.679 1.00 91.88 135 GLY A C 1
ATOM 1040 O O . GLY A 1 135 ? 0.966 13.399 8.449 1.00 91.88 135 GLY A O 1
ATOM 1041 N N . GLY A 1 136 ? 2.266 12.320 9.926 1.00 94.38 136 GLY A N 1
ATOM 1042 C CA . GLY A 1 136 ? 1.751 13.014 11.107 1.00 94.38 136 GLY A CA 1
ATOM 1043 C C . GLY A 1 136 ? 0.229 12.916 11.236 1.00 94.38 136 GLY A C 1
ATOM 1044 O O . GLY A 1 136 ? -0.365 11.894 10.895 1.00 94.38 136 GLY A O 1
ATOM 1045 N N . LYS A 1 137 ? -0.402 13.991 11.724 1.00 95.69 137 LYS A N 1
ATOM 1046 C CA . LYS A 1 137 ? -1.857 14.045 11.924 1.00 95.69 137 LYS A CA 1
ATOM 1047 C C . LYS A 1 137 ? -2.629 13.889 10.609 1.00 95.69 137 LYS A C 1
ATOM 1049 O O . LYS A 1 137 ? -3.598 13.143 10.574 1.00 95.69 137 LYS A O 1
ATOM 1054 N N . ASP A 1 138 ? -2.175 14.533 9.537 1.00 96.06 138 ASP A N 1
ATOM 1055 C CA . ASP A 1 138 ? -2.862 14.500 8.240 1.00 96.06 138 ASP A CA 1
ATOM 1056 C C . ASP A 1 138 ? -2.921 13.075 7.667 1.00 96.06 138 ASP A C 1
ATOM 1058 O O . ASP A 1 138 ? -3.926 12.677 7.078 1.00 96.06 138 ASP A O 1
ATOM 1062 N N . GLY A 1 139 ? -1.863 12.282 7.879 1.00 96.38 139 GLY A N 1
ATOM 1063 C CA . GLY A 1 139 ? -1.839 10.866 7.510 1.00 96.38 139 GLY A CA 1
ATOM 1064 C C . GLY A 1 139 ? -2.828 10.020 8.317 1.00 96.38 139 GLY A C 1
ATOM 1065 O O . GLY A 1 139 ? -3.515 9.174 7.742 1.00 96.38 139 GLY A O 1
ATOM 1066 N N . VAL A 1 140 ? -2.951 10.279 9.625 1.00 97.56 140 VAL A N 1
ATOM 1067 C CA . VAL A 1 140 ? -3.913 9.590 10.503 1.00 97.56 140 VAL A CA 1
ATOM 1068 C C . VAL A 1 140 ? -5.346 9.939 10.106 1.00 97.56 140 VAL A C 1
ATOM 1070 O O . VAL A 1 140 ? -6.153 9.033 9.914 1.00 97.56 140 VAL A O 1
ATOM 1073 N N . ASP A 1 141 ? -5.643 11.224 9.895 1.00 97.75 141 ASP A N 1
ATOM 1074 C CA . ASP A 1 141 ? -6.965 11.694 9.465 1.00 97.75 141 ASP A CA 1
ATOM 1075 C C . ASP A 1 141 ? -7.352 11.089 8.105 1.00 97.75 141 ASP A C 1
ATOM 1077 O O . ASP A 1 141 ? -8.496 10.682 7.885 1.00 97.75 141 ASP A O 1
ATOM 1081 N N . LEU A 1 142 ? -6.395 10.998 7.174 1.00 97.56 142 LEU A N 1
ATOM 1082 C CA . LEU A 1 142 ? -6.628 10.356 5.885 1.00 97.56 142 LEU A CA 1
ATOM 1083 C C . LEU A 1 142 ? -6.883 8.856 6.039 1.00 97.56 142 LEU A C 1
ATOM 1085 O O . LEU A 1 142 ? -7.798 8.340 5.398 1.00 97.56 142 LEU A O 1
ATOM 1089 N N . PHE A 1 143 ? -6.104 8.156 6.865 1.00 98.06 143 PHE A N 1
ATOM 1090 C CA . PHE A 1 143 ? -6.326 6.735 7.114 1.00 98.06 143 PHE A CA 1
ATOM 1091 C C . PHE A 1 143 ? -7.698 6.498 7.751 1.00 98.06 143 PHE A C 1
ATOM 1093 O O . PHE A 1 143 ? -8.428 5.626 7.285 1.00 98.06 143 PHE A O 1
ATOM 1100 N N . GLU A 1 144 ? -8.098 7.320 8.724 1.00 97.50 144 GLU A N 1
ATOM 1101 C CA . GLU A 1 144 ? -9.421 7.256 9.342 1.00 97.50 144 GLU A CA 1
ATOM 1102 C C . GLU A 1 144 ? -10.550 7.416 8.318 1.00 97.50 144 GLU A C 1
ATOM 1104 O O . GLU A 1 144 ? -11.501 6.628 8.308 1.00 97.50 144 GLU A O 1
ATOM 1109 N N . ARG A 1 145 ? -10.420 8.380 7.402 1.00 97.06 145 ARG A N 1
ATOM 1110 C CA . ARG A 1 145 ? -11.356 8.540 6.281 1.00 97.06 145 ARG A CA 1
ATOM 1111 C C . ARG A 1 145 ? -11.348 7.340 5.345 1.00 97.06 145 ARG A C 1
ATOM 1113 O O . ARG A 1 145 ? -12.404 6.887 4.927 1.00 97.06 145 ARG A O 1
ATOM 1120 N N . CYS A 1 146 ? -10.182 6.785 5.035 1.00 97.31 146 CYS A N 1
ATOM 1121 C CA . CYS A 1 146 ? -10.074 5.610 4.177 1.00 97.31 146 CYS A CA 1
ATOM 1122 C C . CYS A 1 146 ? -10.814 4.393 4.755 1.00 97.31 146 CYS A C 1
ATOM 1124 O O . CYS A 1 146 ? -11.494 3.671 4.026 1.00 97.31 146 CYS A O 1
ATOM 1126 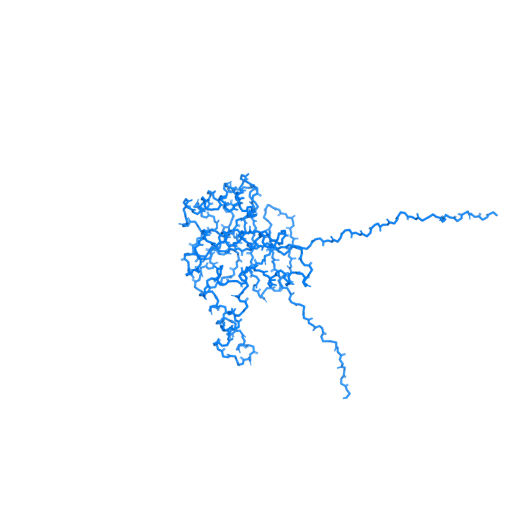N N . VAL A 1 147 ? -10.722 4.171 6.067 1.00 97.06 147 VAL A N 1
ATOM 1127 C CA . VAL A 1 147 ? -11.419 3.054 6.722 1.00 97.06 147 VAL A CA 1
ATOM 1128 C C . VAL A 1 147 ? -12.895 3.358 6.994 1.00 97.06 147 VAL A C 1
ATOM 1130 O O . VAL A 1 147 ? -13.714 2.446 6.949 1.00 97.06 147 VAL A O 1
ATOM 1133 N N . GLY A 1 148 ? -13.253 4.617 7.267 1.00 96.44 148 GLY A N 1
ATOM 1134 C CA . GLY A 1 148 ? -14.628 5.038 7.549 1.00 96.44 148 GLY A CA 1
ATOM 1135 C C . GLY A 1 148 ? -15.483 5.244 6.299 1.00 96.44 148 GLY A C 1
ATOM 1136 O O . GLY A 1 148 ? -16.553 4.653 6.186 1.00 96.44 148 GLY A O 1
ATOM 1137 N N . ASP A 1 149 ? -15.001 6.059 5.362 1.00 95.81 149 ASP A N 1
ATOM 1138 C CA . ASP A 1 149 ? -15.754 6.489 4.181 1.00 95.81 149 ASP A CA 1
ATOM 1139 C C . ASP A 1 149 ? -15.662 5.456 3.045 1.00 95.81 149 ASP A C 1
ATOM 1141 O O . ASP A 1 149 ? -16.662 5.180 2.384 1.00 95.81 149 ASP A O 1
ATOM 1145 N N . TYR A 1 150 ? -14.474 4.875 2.815 1.00 95.00 150 TYR A N 1
ATOM 1146 C CA . TYR A 1 150 ? -14.224 3.954 1.688 1.00 95.00 150 TYR A CA 1
ATOM 1147 C C . TYR A 1 150 ? -14.245 2.469 2.077 1.00 95.00 150 TYR A C 1
ATOM 1149 O O . TYR A 1 150 ? -14.188 1.598 1.208 1.00 95.00 150 TYR A O 1
ATOM 1157 N N . GLY A 1 151 ? -14.308 2.156 3.375 1.00 95.56 151 GLY A N 1
ATOM 1158 C CA . GLY A 1 151 ? -14.345 0.777 3.865 1.00 95.56 151 GLY A CA 1
ATOM 1159 C C . GLY A 1 151 ? -13.060 -0.013 3.599 1.00 95.56 151 GLY A C 1
ATOM 1160 O O . GLY A 1 151 ? -13.119 -1.224 3.369 1.00 95.56 151 GLY A O 1
ATOM 1161 N N . PHE A 1 152 ? -11.896 0.648 3.590 1.00 97.06 152 PHE A N 1
ATOM 1162 C CA . PHE A 1 152 ? -10.617 -0.055 3.465 1.00 97.06 152 PHE A CA 1
ATOM 1163 C C . PHE A 1 152 ? -10.414 -1.024 4.637 1.00 97.06 152 PHE A C 1
ATOM 1165 O O . PHE A 1 152 ? -10.792 -0.758 5.776 1.00 97.06 152 PHE A O 1
ATOM 1172 N N . ALA A 1 153 ? -9.844 -2.186 4.330 1.00 96.56 153 ALA A N 1
ATOM 1173 C CA . ALA A 1 153 ? -9.915 -3.377 5.166 1.00 96.56 153 ALA A CA 1
ATOM 1174 C C . ALA A 1 153 ? -8.712 -3.560 6.099 1.00 96.56 153 ALA A C 1
ATOM 1176 O O . ALA A 1 153 ? -8.715 -4.499 6.891 1.00 96.56 153 ALA A O 1
ATOM 1177 N N . GLY A 1 154 ? -7.682 -2.718 6.006 1.00 96.50 154 GLY A N 1
ATOM 1178 C CA . GLY A 1 154 ? -6.498 -2.840 6.851 1.00 96.50 154 GLY A CA 1
ATOM 1179 C C . GLY A 1 154 ? -5.421 -1.799 6.578 1.00 96.50 154 GLY A C 1
ATOM 1180 O O . GLY A 1 154 ? -5.506 -1.010 5.633 1.00 96.50 154 GLY A O 1
ATOM 1181 N N . LEU A 1 155 ? -4.390 -1.834 7.417 1.00 97.88 155 LEU A N 1
ATOM 1182 C CA . LEU A 1 155 ? -3.218 -0.966 7.348 1.00 97.88 155 LEU A CA 1
ATOM 1183 C C . LEU A 1 155 ? -2.055 -1.689 6.662 1.00 97.88 155 LEU A C 1
ATOM 1185 O O . LEU A 1 155 ? -1.763 -2.838 6.986 1.00 97.88 155 LEU A O 1
ATOM 1189 N N . LYS A 1 156 ? -1.343 -1.019 5.757 1.00 97.06 156 LYS A N 1
ATOM 1190 C CA . LYS A 1 156 ? -0.104 -1.502 5.139 1.00 97.06 156 LYS A CA 1
ATOM 1191 C C . LYS A 1 156 ? 1.079 -0.660 5.607 1.00 97.06 156 LYS A C 1
ATOM 1193 O O . LYS A 1 156 ? 1.114 0.548 5.403 1.00 97.06 156 LYS A O 1
ATOM 1198 N N . LEU A 1 157 ? 2.097 -1.323 6.148 1.00 96.81 157 LEU A N 1
ATOM 1199 C CA . LEU A 1 157 ? 3.401 -0.726 6.428 1.00 96.81 157 LEU A CA 1
ATOM 1200 C C . LEU A 1 157 ? 4.425 -1.148 5.372 1.00 96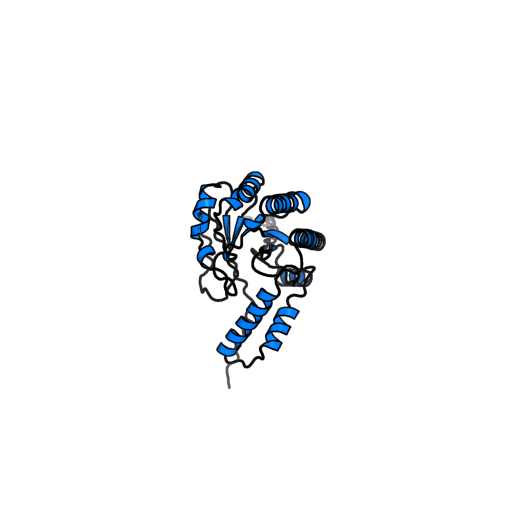.81 157 LEU A C 1
ATOM 1202 O O . LEU A 1 157 ? 4.447 -2.298 4.908 1.00 96.81 157 LEU A O 1
ATOM 1206 N N . TYR A 1 158 ? 5.316 -0.220 5.034 1.00 95.00 158 TYR A N 1
ATOM 1207 C CA . TYR A 1 158 ? 6.474 -0.459 4.176 1.00 95.00 158 TYR A CA 1
ATOM 1208 C C . TYR A 1 158 ? 7.747 0.118 4.828 1.00 95.00 158 TYR A C 1
ATOM 1210 O O . TYR A 1 158 ? 8.275 1.140 4.387 1.0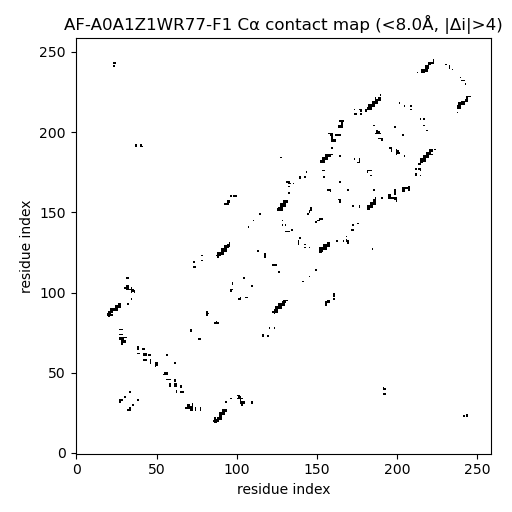0 95.00 158 TYR A O 1
ATOM 1218 N N . PRO A 1 159 ? 8.251 -0.535 5.896 1.00 94.62 159 PRO A N 1
ATOM 1219 C CA . PRO A 1 159 ? 9.298 0.012 6.773 1.00 94.62 159 PRO A CA 1
ATOM 1220 C C . PRO A 1 159 ? 10.625 0.325 6.076 1.00 94.62 159 PRO A C 1
ATOM 1222 O O . PRO A 1 159 ? 11.383 1.194 6.502 1.00 94.62 159 PRO A O 1
ATOM 1225 N N . LEU A 1 160 ? 10.884 -0.339 4.945 1.00 92.75 160 LEU A N 1
ATOM 1226 C CA . LEU A 1 160 ? 12.081 -0.154 4.125 1.00 92.75 160 LEU A CA 1
ATOM 1227 C C . LEU A 1 160 ? 12.258 1.295 3.635 1.00 92.75 160 LEU A C 1
ATOM 1229 O O . LEU A 1 160 ? 13.342 1.678 3.200 1.00 92.75 160 LEU A O 1
ATOM 1233 N N . CYS A 1 161 ? 11.213 2.119 3.741 1.00 91.88 161 CYS A N 1
ATOM 1234 C CA . CYS A 1 161 ? 11.260 3.565 3.548 1.00 91.88 161 CYS A CA 1
ATOM 1235 C C . CYS A 1 161 ? 11.981 4.350 4.666 1.00 91.88 161 CYS A C 1
ATOM 1237 O O . CYS A 1 161 ? 11.966 5.587 4.630 1.00 91.88 161 CYS A O 1
ATOM 1239 N N . GLY A 1 162 ? 12.616 3.669 5.625 1.00 93.12 162 GLY A N 1
ATOM 1240 C CA . GLY A 1 162 ? 13.503 4.266 6.626 1.00 93.12 162 GLY A CA 1
ATOM 1241 C C . GLY A 1 162 ? 12.842 4.509 7.982 1.00 93.12 162 GLY A C 1
ATOM 1242 O O . GLY A 1 162 ? 13.097 5.539 8.605 1.00 93.12 162 GLY A O 1
ATOM 1243 N N . TYR A 1 163 ? 11.955 3.614 8.417 1.00 94.69 163 TYR A N 1
ATOM 1244 C CA . TYR A 1 163 ? 11.324 3.684 9.735 1.00 94.69 163 TYR A CA 1
ATOM 1245 C C . TYR A 1 163 ? 11.106 2.288 10.321 1.00 94.69 163 TYR A C 1
ATOM 1247 O O . TYR A 1 163 ? 10.893 1.328 9.588 1.00 94.69 163 TYR A O 1
ATOM 1255 N N . SER A 1 164 ? 11.117 2.168 11.650 1.00 95.56 164 SER A N 1
ATOM 1256 C CA . SER A 1 164 ? 10.773 0.907 12.319 1.00 95.56 164 SER A CA 1
ATOM 1257 C C . SER A 1 164 ? 9.271 0.626 12.196 1.00 95.56 164 SER A C 1
ATOM 1259 O O . SER A 1 164 ? 8.476 1.539 12.417 1.00 95.56 164 SER A O 1
ATOM 1261 N N . PRO A 1 165 ? 8.834 -0.619 11.930 1.00 95.50 165 PRO A N 1
ATOM 1262 C CA . PRO A 1 165 ? 7.414 -0.966 12.004 1.00 95.50 165 PRO A CA 1
ATOM 1263 C C . PRO A 1 165 ? 6.820 -0.818 13.416 1.00 95.50 165 PRO A C 1
ATOM 1265 O O . PRO A 1 165 ? 5.601 -0.826 13.541 1.00 95.50 165 PRO A O 1
ATOM 1268 N N . SER A 1 166 ? 7.654 -0.646 14.450 1.00 96.69 166 SER A N 1
ATOM 1269 C CA . SER A 1 166 ? 7.235 -0.301 15.819 1.00 96.69 166 SER A CA 1
ATOM 1270 C C . SER A 1 166 ? 7.522 1.157 16.200 1.00 96.69 166 SER A C 1
ATOM 1272 O O . SER A 1 166 ? 7.597 1.496 17.376 1.00 96.69 166 SER A O 1
ATOM 1274 N N . ASP A 1 167 ? 7.715 2.051 15.226 1.00 96.69 167 ASP A N 1
ATOM 1275 C CA . ASP A 1 167 ? 7.892 3.478 15.504 1.00 96.69 167 ASP A CA 1
ATOM 1276 C C . ASP A 1 167 ? 6.682 4.041 16.271 1.00 96.69 167 ASP A C 1
ATOM 1278 O O . ASP A 1 167 ? 5.537 3.861 15.860 1.00 96.69 167 ASP A O 1
ATOM 1282 N N . ARG A 1 168 ? 6.923 4.776 17.366 1.00 96.81 168 ARG A N 1
ATOM 1283 C CA . ARG A 1 168 ? 5.850 5.344 18.205 1.00 96.81 168 ARG A CA 1
ATOM 1284 C C . ARG A 1 168 ? 4.924 6.295 17.450 1.00 96.81 168 ARG A C 1
ATOM 1286 O O . ARG A 1 168 ? 3.780 6.480 17.846 1.00 96.81 168 ARG A O 1
ATOM 1293 N N . ARG A 1 169 ? 5.383 6.880 16.342 1.00 97.19 169 ARG A N 1
ATOM 1294 C CA . ARG A 1 169 ? 4.548 7.704 15.455 1.00 97.19 169 ARG A CA 1
ATOM 1295 C C . ARG A 1 169 ? 3.467 6.896 14.731 1.00 97.19 169 ARG A C 1
ATOM 1297 O O . ARG A 1 169 ? 2.515 7.492 14.241 1.00 97.19 169 ARG A O 1
ATOM 1304 N N . LEU A 1 170 ? 3.595 5.568 14.670 1.00 97.88 170 LEU A N 1
ATOM 1305 C CA . LEU A 1 170 ? 2.576 4.669 14.126 1.00 97.88 170 LEU A CA 1
ATOM 1306 C C . LEU A 1 170 ? 1.471 4.326 15.137 1.00 97.88 170 LEU A C 1
ATOM 1308 O O . LEU A 1 170 ? 0.431 3.813 14.736 1.00 97.88 170 LEU A O 1
ATOM 1312 N N . TYR A 1 171 ? 1.651 4.629 16.427 1.00 97.81 171 TYR A N 1
ATOM 1313 C CA . TYR A 1 171 ? 0.720 4.205 17.480 1.00 97.81 171 TYR A CA 1
ATOM 1314 C C . TYR A 1 171 ? -0.707 4.728 17.276 1.00 97.81 171 TYR A C 1
ATOM 1316 O O . TYR A 1 171 ? -1.616 3.919 17.410 1.00 97.81 171 TYR A O 1
ATOM 1324 N N . PRO A 1 172 ? -0.943 5.980 16.833 1.00 98.06 172 PRO A N 1
ATOM 1325 C CA . PRO A 1 172 ? -2.301 6.432 16.520 1.00 98.06 172 PRO A CA 1
ATOM 1326 C C . PRO A 1 172 ? -3.000 5.585 15.443 1.00 98.06 172 PRO A C 1
ATOM 1328 O O . PRO A 1 172 ? -4.211 5.387 15.486 1.00 98.06 172 PRO A O 1
ATOM 1331 N N . TYR A 1 173 ? -2.245 5.038 14.482 1.00 98.19 173 TYR A N 1
ATOM 1332 C CA . TYR A 1 173 ? -2.799 4.123 13.481 1.00 98.19 173 TYR A CA 1
ATOM 1333 C C . TYR A 1 173 ? -3.130 2.762 14.100 1.00 98.19 173 TYR A C 1
ATOM 1335 O O . TYR A 1 173 ? -4.145 2.164 13.746 1.00 98.19 173 TYR A O 1
ATOM 1343 N N . PHE A 1 174 ? -2.290 2.266 15.013 1.00 98.31 174 PHE A N 1
ATOM 1344 C CA . PHE A 1 174 ? -2.517 0.996 15.705 1.00 98.31 174 PHE A CA 1
ATOM 1345 C C . PHE A 1 174 ? -3.679 1.071 16.691 1.00 98.31 174 PHE A C 1
ATOM 1347 O O . PHE A 1 174 ? -4.472 0.139 16.723 1.00 98.31 174 PHE A O 1
ATOM 1354 N N . GLU A 1 175 ? -3.836 2.181 17.411 1.00 97.94 175 GLU A N 1
ATOM 1355 C CA . GLU A 1 175 ? -5.001 2.469 18.255 1.00 97.94 175 GLU A CA 1
ATOM 1356 C C . GLU A 1 175 ? -6.287 2.399 17.423 1.00 97.94 175 GLU A C 1
ATOM 1358 O O . GLU A 1 175 ? -7.190 1.626 17.740 1.00 97.94 175 GLU A O 1
ATOM 1363 N N . LEU A 1 176 ? -6.324 3.091 16.278 1.00 97.38 176 LEU A N 1
ATOM 1364 C CA . LEU A 1 176 ? -7.465 3.047 15.364 1.00 97.38 176 LEU A CA 1
ATOM 1365 C C . LEU A 1 176 ? -7.724 1.636 14.807 1.00 97.38 176 LEU A C 1
ATOM 1367 O O . LEU A 1 176 ? -8.875 1.215 14.668 1.00 97.38 176 LEU A O 1
ATOM 1371 N N . CYS A 1 177 ? -6.663 0.889 14.484 1.00 97.94 177 CYS A N 1
ATOM 1372 C CA . CYS A 1 177 ? -6.789 -0.502 14.052 1.00 97.94 177 CYS A CA 1
ATOM 1373 C C . CYS A 1 177 ? -7.338 -1.394 15.170 1.00 97.94 177 CYS A C 1
ATOM 1375 O O . CYS A 1 177 ? -8.178 -2.251 14.908 1.00 97.94 177 CYS A O 1
ATOM 1377 N N . GLU A 1 178 ? -6.904 -1.182 16.409 1.00 97.56 178 GLU A N 1
ATOM 1378 C CA . GLU A 1 178 ? -7.354 -1.931 17.577 1.00 97.56 178 GLU A CA 1
ATOM 1379 C C . GLU A 1 178 ? -8.834 -1.668 17.880 1.00 97.56 178 GLU A C 1
ATOM 1381 O O . GLU A 1 178 ? -9.591 -2.605 18.136 1.00 97.56 178 GLU A O 1
ATOM 1386 N N . GLU A 1 179 ? -9.256 -0.405 17.811 1.00 96.94 179 GLU A N 1
ATOM 1387 C CA . GLU A 1 179 ? -10.642 0.023 18.016 1.00 96.94 179 GLU A CA 1
ATOM 1388 C C . GLU A 1 179 ? -11.587 -0.529 16.944 1.00 96.94 179 GLU A C 1
ATOM 1390 O O . GLU A 1 179 ? -12.706 -0.944 17.250 1.00 96.94 179 GLU A O 1
ATOM 1395 N N . ARG A 1 180 ? -11.138 -0.554 15.683 1.00 96.31 180 ARG A N 1
ATOM 1396 C CA . ARG A 1 180 ? -11.955 -0.970 14.532 1.00 96.31 180 ARG A CA 1
ATOM 1397 C C . ARG A 1 180 ? -11.790 -2.444 14.151 1.00 96.31 180 ARG A C 1
ATOM 1399 O O . ARG A 1 180 ? -12.452 -2.903 13.224 1.00 96.31 180 ARG A O 1
ATOM 1406 N N . GLY A 1 181 ? -10.926 -3.188 14.843 1.00 96.62 181 GLY A N 1
ATOM 1407 C CA . GLY A 1 181 ? -10.633 -4.592 14.539 1.00 96.62 181 GLY A CA 1
ATOM 1408 C C . GLY A 1 181 ? -9.944 -4.796 13.185 1.00 96.62 181 GLY A C 1
ATOM 1409 O O . GLY A 1 181 ? -10.174 -5.809 12.522 1.00 96.62 181 GLY A O 1
ATOM 1410 N N . LEU A 1 182 ? -9.132 -3.829 12.751 1.00 97.50 182 LEU A N 1
ATOM 1411 C CA . LEU A 1 182 ? -8.429 -3.864 11.471 1.00 97.50 182 LEU A CA 1
ATOM 1412 C C . LEU A 1 182 ? -7.052 -4.543 11.610 1.00 97.50 182 LEU A C 1
ATOM 1414 O O . LEU A 1 182 ? -6.318 -4.275 12.563 1.00 97.50 182 LEU A O 1
ATOM 1418 N N . PRO A 1 183 ? -6.660 -5.403 10.657 1.00 97.56 183 PRO A N 1
ATOM 1419 C CA . PRO A 1 183 ? -5.327 -5.990 10.610 1.00 97.56 183 PRO A CA 1
ATOM 1420 C C . PRO A 1 183 ? -4.261 -4.998 10.119 1.00 97.56 183 PRO A C 1
ATOM 1422 O O . PRO A 1 183 ? -4.534 -4.090 9.326 1.00 97.56 183 PRO A O 1
ATOM 1425 N N . VAL A 1 184 ? -3.013 -5.246 10.522 1.00 97.75 184 VAL A N 1
ATOM 1426 C CA . VAL A 1 184 ? -1.824 -4.504 10.082 1.00 97.75 184 VAL A CA 1
ATOM 1427 C C . VAL A 1 184 ? -0.903 -5.439 9.307 1.00 97.75 184 VAL A C 1
ATOM 1429 O O . VAL A 1 184 ? -0.367 -6.391 9.862 1.00 97.75 184 VAL A O 1
ATOM 1432 N N . LEU A 1 185 ? -0.677 -5.163 8.026 1.00 96.50 185 LEU A N 1
ATOM 1433 C CA . LEU A 1 185 ? 0.244 -5.896 7.162 1.00 96.50 185 LEU A CA 1
ATOM 1434 C C . LEU A 1 185 ? 1.588 -5.168 7.084 1.00 96.50 185 LEU A C 1
ATOM 1436 O O . LEU A 1 185 ? 1.692 -4.133 6.430 1.00 96.50 185 LEU A O 1
ATOM 1440 N N . SER A 1 186 ? 2.641 -5.728 7.674 1.00 95.75 186 SER A N 1
ATOM 1441 C CA . SER A 1 186 ? 4.000 -5.187 7.568 1.00 95.75 186 SER A CA 1
ATOM 1442 C C . SER A 1 186 ? 4.800 -5.895 6.478 1.00 95.75 186 SER A C 1
ATOM 1444 O O . SER A 1 186 ? 4.783 -7.124 6.379 1.00 95.75 186 SER A O 1
ATOM 1446 N N . HIS A 1 187 ? 5.483 -5.127 5.623 1.00 93.44 187 HIS A N 1
ATOM 1447 C CA . HIS A 1 187 ? 6.410 -5.691 4.640 1.00 93.44 187 HIS A CA 1
ATOM 1448 C C . HIS A 1 187 ? 7.679 -6.210 5.316 1.00 93.44 187 HIS A C 1
ATOM 1450 O O . HIS A 1 187 ? 8.376 -5.472 6.006 1.00 93.44 187 HIS A O 1
ATOM 1456 N N . THR A 1 188 ? 8.002 -7.467 5.040 1.00 88.12 188 THR A N 1
ATOM 1457 C CA . THR A 1 188 ? 9.201 -8.165 5.495 1.00 88.12 188 THR A CA 1
ATOM 1458 C C . THR A 1 188 ? 9.937 -8.763 4.298 1.00 88.12 188 THR A C 1
ATOM 1460 O O . THR A 1 188 ? 9.328 -9.239 3.335 1.00 88.12 188 THR A O 1
ATOM 1463 N N . GLY A 1 189 ? 11.265 -8.737 4.338 1.00 80.75 189 GLY A N 1
ATOM 1464 C CA . GLY A 1 189 ? 12.106 -9.221 3.242 1.00 80.75 189 GLY A CA 1
ATOM 1465 C C . GLY A 1 189 ? 12.562 -8.124 2.271 1.00 80.75 189 GLY A C 1
ATOM 1466 O O . GLY A 1 189 ? 12.519 -6.941 2.609 1.00 80.75 189 GLY A O 1
ATOM 1467 N N . PRO A 1 190 ? 13.071 -8.504 1.086 1.00 77.31 190 PRO A N 1
ATOM 1468 C CA . PRO A 1 190 ? 13.816 -7.593 0.229 1.00 77.31 190 PRO A CA 1
ATOM 1469 C C . PRO A 1 190 ? 12.932 -6.472 -0.321 1.00 77.31 190 PRO A C 1
ATOM 1471 O O . PRO A 1 190 ? 11.745 -6.661 -0.602 1.00 77.31 190 PRO A O 1
ATOM 1474 N N . GLY A 1 191 ? 13.542 -5.303 -0.491 1.00 82.94 191 GLY A N 1
ATOM 1475 C CA . GLY A 1 191 ? 12.943 -4.161 -1.168 1.00 82.94 191 GLY A CA 1
ATOM 1476 C C . GLY A 1 191 ? 13.584 -3.901 -2.518 1.00 82.94 191 GLY A C 1
ATOM 1477 O O . GLY A 1 191 ? 13.978 -4.813 -3.245 1.00 82.94 191 GLY A O 1
ATOM 1478 N N . TRP A 1 192 ? 13.685 -2.621 -2.849 1.00 82.00 192 TRP A N 1
ATOM 1479 C CA . TRP A 1 192 ? 14.191 -2.153 -4.126 1.00 82.00 192 TRP A CA 1
ATOM 1480 C C . TRP A 1 192 ? 15.180 -1.006 -3.944 1.00 82.00 192 TRP A C 1
ATOM 1482 O O . TRP A 1 192 ? 15.199 -0.349 -2.906 1.00 82.00 192 TRP A O 1
ATOM 1492 N N . GLY A 1 193 ? 15.987 -0.756 -4.972 1.00 82.56 193 GLY A N 1
ATOM 1493 C CA . GLY A 1 193 ? 16.931 0.356 -4.997 1.00 82.56 193 GLY A CA 1
ATOM 1494 C C . GLY A 1 193 ? 17.885 0.366 -3.801 1.00 82.56 193 GLY A C 1
ATOM 1495 O O . GLY A 1 193 ? 18.501 -0.646 -3.484 1.00 82.56 193 GLY A O 1
ATOM 1496 N N . GLN A 1 194 ? 18.008 1.541 -3.184 1.00 78.31 194 GLN A N 1
ATOM 1497 C CA . GLN A 1 194 ? 18.856 1.817 -2.017 1.00 78.31 194 GLN A CA 1
ATOM 1498 C C . GLN A 1 194 ? 18.035 1.890 -0.718 1.00 78.31 194 GLN A C 1
ATOM 1500 O O . GLN A 1 194 ? 18.413 2.595 0.213 1.00 78.31 194 GLN A O 1
ATOM 1505 N N . LEU A 1 195 ? 16.866 1.242 -0.683 1.00 86.50 195 LEU A N 1
ATOM 1506 C CA . LEU A 1 195 ? 16.060 1.187 0.531 1.00 86.50 195 LEU A CA 1
ATOM 1507 C C . LEU A 1 195 ? 16.763 0.383 1.625 1.00 86.50 195 LEU A C 1
ATOM 1509 O O . LEU A 1 195 ? 17.561 -0.512 1.347 1.00 86.50 195 LEU A O 1
ATOM 1513 N N . ASP A 1 196 ? 16.414 0.685 2.869 1.00 83.75 196 ASP A N 1
ATOM 1514 C CA . ASP A 1 196 ? 17.052 0.085 4.029 1.00 83.75 196 ASP A CA 1
ATOM 1515 C C . ASP A 1 196 ? 16.333 -1.210 4.425 1.00 83.75 196 ASP A C 1
ATOM 1517 O O . ASP A 1 196 ? 15.185 -1.211 4.875 1.00 83.75 196 ASP A O 1
ATOM 1521 N N . PHE A 1 197 ? 17.003 -2.338 4.200 1.00 85.38 197 PHE A N 1
ATOM 1522 C CA . PHE A 1 197 ? 16.426 -3.661 4.424 1.00 85.38 197 PHE A CA 1
ATOM 1523 C C . PHE A 1 197 ? 16.440 -4.065 5.901 1.00 85.38 197 PHE A C 1
A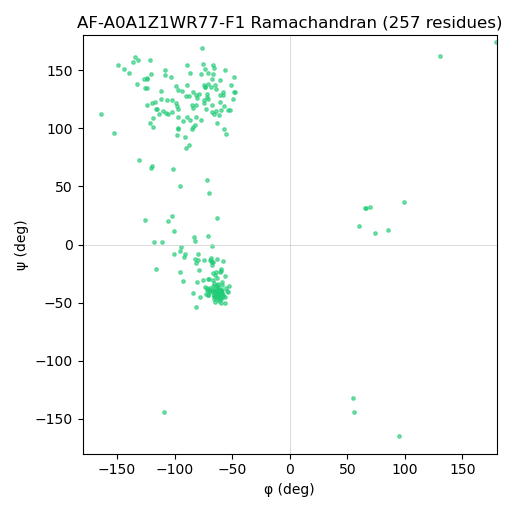TOM 1525 O O . PHE A 1 197 ? 15.727 -5.006 6.255 1.00 85.38 197 PHE A O 1
ATOM 1532 N N . GLU A 1 198 ? 17.184 -3.361 6.764 1.00 87.00 198 GLU A N 1
ATOM 1533 C CA . GLU A 1 198 ? 17.198 -3.628 8.207 1.00 87.00 198 GLU A CA 1
ATOM 1534 C C . GLU A 1 198 ? 15.798 -3.427 8.797 1.00 87.00 198 GLU A C 1
ATOM 1536 O O . GLU A 1 198 ? 15.318 -4.255 9.570 1.00 87.00 198 GLU A O 1
ATOM 1541 N N . TYR A 1 199 ? 15.066 -2.415 8.321 1.00 89.94 199 TYR A N 1
ATOM 1542 C CA . TYR A 1 199 ? 13.683 -2.172 8.738 1.00 89.94 199 TYR A CA 1
ATOM 1543 C C . TYR A 1 199 ? 12.686 -3.246 8.272 1.00 89.94 199 TYR A C 1
ATOM 1545 O O . TYR A 1 199 ? 11.583 -3.338 8.806 1.00 89.94 199 TYR A O 1
ATOM 1553 N N . GLY A 1 200 ? 13.066 -4.096 7.314 1.00 86.62 200 GLY A N 1
ATOM 1554 C CA . GLY A 1 200 ? 12.271 -5.240 6.859 1.00 86.62 200 GLY A CA 1
ATOM 1555 C C . GLY A 1 200 ? 12.395 -6.488 7.739 1.00 86.62 200 GLY A C 1
ATOM 1556 O O . GLY A 1 200 ? 11.846 -7.536 7.381 1.00 86.62 200 GLY A O 1
ATOM 1557 N N . MET A 1 201 ? 13.138 -6.423 8.849 1.00 89.19 201 MET A N 1
ATOM 1558 C CA . MET A 1 201 ? 13.320 -7.551 9.760 1.00 89.19 201 MET A CA 1
ATOM 1559 C C . MET A 1 201 ? 12.031 -7.855 10.546 1.00 89.19 201 MET A C 1
ATOM 1561 O O . MET A 1 201 ? 11.542 -6.986 11.268 1.00 89.19 201 MET A O 1
ATOM 1565 N N . PRO A 1 202 ? 11.512 -9.102 10.506 1.00 88.88 202 PRO A N 1
ATOM 1566 C CA . PRO A 1 202 ? 10.288 -9.493 11.214 1.00 88.88 202 PRO A CA 1
ATOM 1567 C C . PRO A 1 202 ? 10.274 -9.164 12.710 1.00 88.88 202 PRO A C 1
ATOM 1569 O O . PRO A 1 202 ? 9.237 -8.793 13.253 1.00 88.88 202 PRO A O 1
ATOM 1572 N N . LEU A 1 203 ? 11.432 -9.273 13.369 1.00 90.94 203 LEU A N 1
ATOM 1573 C CA . LEU A 1 203 ? 11.561 -9.038 14.807 1.00 90.94 203 LEU A CA 1
ATOM 1574 C C . LEU A 1 203 ? 11.240 -7.590 15.200 1.00 90.94 203 LEU A C 1
ATOM 1576 O O . LEU A 1 203 ? 10.833 -7.348 16.329 1.00 90.94 203 LEU A O 1
ATOM 1580 N N . LEU A 1 204 ? 11.361 -6.630 14.279 1.00 93.00 204 LEU A N 1
ATOM 1581 C CA . LEU A 1 204 ? 11.067 -5.230 14.577 1.00 93.00 204 LEU A CA 1
ATOM 1582 C C . LEU A 1 204 ? 9.577 -4.961 14.810 1.00 93.00 204 LEU A C 1
ATOM 1584 O O . LEU A 1 204 ? 9.247 -3.892 15.306 1.00 93.00 204 LEU A O 1
ATOM 1588 N N . VAL A 1 205 ? 8.680 -5.895 14.468 1.00 94.12 205 VAL A N 1
ATOM 1589 C CA . VAL A 1 205 ? 7.229 -5.794 14.730 1.00 94.12 205 VAL A CA 1
ATOM 1590 C C . VAL A 1 205 ? 6.876 -6.201 16.170 1.00 94.12 205 VAL A C 1
ATOM 1592 O O . VAL A 1 205 ? 5.789 -5.892 16.647 1.00 94.12 205 VAL A O 1
ATOM 1595 N N . ASP A 1 206 ? 7.783 -6.879 16.880 1.00 94.00 206 ASP A N 1
ATOM 1596 C CA . ASP A 1 206 ? 7.530 -7.457 18.208 1.00 94.00 206 ASP A CA 1
ATOM 1597 C C . ASP A 1 206 ? 7.103 -6.418 19.257 1.00 94.00 206 ASP A C 1
ATOM 1599 O O . ASP A 1 206 ? 6.203 -6.678 20.051 1.00 94.00 206 ASP A O 1
ATOM 1603 N N . GLU A 1 207 ? 7.705 -5.225 19.242 1.00 96.00 207 GLU A N 1
ATOM 1604 C CA . GLU A 1 207 ? 7.357 -4.154 20.182 1.00 96.00 207 GLU A CA 1
ATOM 1605 C C . GLU A 1 207 ? 5.920 -3.657 19.964 1.00 96.00 207 GLU A C 1
ATOM 1607 O O . GLU A 1 207 ? 5.130 -3.671 20.907 1.00 96.00 207 GLU A O 1
ATOM 1612 N N . ALA A 1 208 ? 5.530 -3.340 18.725 1.00 95.75 208 ALA A N 1
ATOM 1613 C CA . ALA A 1 208 ? 4.152 -2.963 18.408 1.00 95.75 208 ALA A CA 1
ATOM 1614 C C . ALA A 1 208 ? 3.149 -4.087 18.711 1.00 95.75 208 ALA A C 1
ATOM 1616 O O . ALA A 1 208 ? 2.077 -3.827 19.251 1.00 95.75 208 ALA A O 1
ATOM 1617 N N . ALA A 1 209 ? 3.493 -5.344 18.415 1.00 95.44 209 ALA A N 1
ATOM 1618 C CA . ALA A 1 209 ? 2.627 -6.486 18.706 1.00 95.44 209 ALA A CA 1
ATOM 1619 C C . ALA A 1 209 ? 2.436 -6.729 20.213 1.00 95.44 209 ALA A C 1
ATOM 1621 O O . ALA A 1 209 ? 1.378 -7.200 20.632 1.00 95.44 209 ALA A O 1
ATOM 1622 N N . ARG A 1 210 ? 3.441 -6.400 21.036 1.00 96.44 210 ARG A N 1
ATOM 1623 C CA . ARG A 1 210 ? 3.343 -6.445 22.501 1.00 96.44 210 ARG A CA 1
ATOM 1624 C C . ARG A 1 210 ? 2.442 -5.337 23.039 1.00 96.44 210 ARG A C 1
ATOM 1626 O O . ARG A 1 210 ? 1.645 -5.604 23.937 1.00 96.44 210 ARG A O 1
ATOM 1633 N N . ASP A 1 211 ? 2.582 -4.129 22.504 1.00 97.50 211 ASP A N 1
ATOM 1634 C CA . ASP A 1 211 ? 1.839 -2.955 22.967 1.00 97.50 211 ASP A CA 1
ATOM 1635 C C . ASP A 1 211 ? 0.370 -2.978 22.507 1.00 97.50 211 ASP A C 1
ATOM 1637 O O . ASP A 1 211 ? -0.506 -2.521 23.240 1.00 97.50 211 ASP A O 1
ATOM 1641 N N . PHE A 1 212 ? 0.086 -3.582 21.346 1.00 97.31 212 PHE A N 1
ATOM 1642 C CA . PHE A 1 212 ? -1.253 -3.693 20.752 1.00 97.31 212 PHE A CA 1
ATOM 1643 C C . PHE A 1 212 ? -1.685 -5.159 20.563 1.00 97.31 212 PHE A C 1
ATOM 1645 O O . PHE A 1 212 ? -1.852 -5.626 19.432 1.00 97.31 212 PHE A O 1
ATOM 1652 N N . PRO A 1 213 ? -1.911 -5.920 21.650 1.00 95.75 213 PRO A N 1
ATOM 1653 C CA . PRO A 1 213 ? -2.145 -7.363 21.580 1.00 95.75 213 PRO A CA 1
ATOM 1654 C C . PRO A 1 213 ? -3.475 -7.757 20.920 1.00 95.75 213 PRO A C 1
ATOM 1656 O O . PRO A 1 213 ? -3.664 -8.933 20.607 1.00 95.75 213 PRO A O 1
ATOM 1659 N N . ARG A 1 214 ? -4.420 -6.818 20.728 1.00 96.19 214 ARG A N 1
ATOM 1660 C CA . ARG A 1 214 ? -5.680 -7.087 20.008 1.00 96.19 214 ARG A CA 1
ATOM 1661 C C . ARG A 1 214 ? -5.582 -6.808 18.504 1.00 96.19 214 ARG A C 1
ATOM 1663 O O . ARG A 1 214 ? -6.504 -7.163 17.772 1.00 96.19 214 ARG A O 1
ATOM 1670 N N . VAL A 1 215 ? -4.487 -6.209 18.033 1.00 96.94 215 VAL A N 1
ATOM 1671 C CA . VAL A 1 215 ? -4.244 -5.971 16.606 1.00 96.94 215 VAL A CA 1
ATOM 1672 C C . VAL A 1 215 ? -3.634 -7.219 15.974 1.00 96.94 215 VAL A C 1
ATOM 1674 O O . VAL A 1 215 ? -2.661 -7.784 16.470 1.00 96.94 215 VAL A O 1
ATOM 1677 N N . ASN A 1 216 ? -4.190 -7.649 14.840 1.00 96.12 216 ASN A N 1
ATOM 1678 C CA . ASN A 1 216 ? -3.631 -8.760 14.076 1.00 96.12 216 ASN A CA 1
ATOM 1679 C C . ASN A 1 216 ? -2.505 -8.257 13.163 1.00 96.12 216 ASN A C 1
ATOM 1681 O O . ASN A 1 216 ? -2.766 -7.685 12.100 1.00 96.12 216 ASN A O 1
ATOM 1685 N N . PHE A 1 217 ? -1.260 -8.472 13.587 1.00 95.56 217 PHE A N 1
ATOM 1686 C CA . PHE A 1 217 ? -0.076 -8.163 12.792 1.00 95.56 217 PHE A CA 1
ATOM 1687 C C . PHE A 1 217 ? 0.250 -9.310 11.831 1.00 95.56 217 PHE A C 1
ATOM 1689 O O . PHE A 1 217 ? 0.588 -10.426 12.233 1.00 95.56 217 PHE A O 1
ATOM 1696 N N . ILE A 1 218 ? 0.191 -9.003 10.539 1.00 94.69 218 ILE A N 1
ATOM 1697 C CA . ILE A 1 218 ? 0.510 -9.898 9.436 1.00 94.69 218 ILE A CA 1
ATOM 1698 C C . ILE A 1 218 ? 1.896 -9.544 8.909 1.00 94.69 218 ILE A C 1
ATOM 1700 O O . ILE A 1 218 ? 2.163 -8.414 8.495 1.00 94.69 218 ILE A O 1
ATOM 1704 N N . LEU A 1 219 ? 2.777 -10.537 8.880 1.00 92.56 219 LEU A N 1
ATOM 1705 C CA . LEU A 1 219 ? 4.093 -10.417 8.265 1.00 92.56 219 LEU A CA 1
ATOM 1706 C C . LEU A 1 219 ? 3.984 -10.884 6.817 1.00 92.56 219 LEU A C 1
ATOM 1708 O O . LEU A 1 219 ? 3.826 -12.079 6.569 1.00 92.56 219 LEU A O 1
ATOM 1712 N N . GLY A 1 220 ? 4.021 -9.938 5.881 1.00 82.81 220 GLY A N 1
ATOM 1713 C CA . GLY A 1 220 ? 3.927 -10.214 4.450 1.00 82.81 220 GLY A CA 1
ATOM 1714 C C . GLY A 1 220 ? 5.261 -9.999 3.756 1.00 82.81 220 GLY A C 1
ATOM 1715 O O . GLY A 1 220 ? 6.005 -9.087 4.105 1.00 82.81 220 GLY A O 1
ATOM 1716 N N . THR A 1 221 ? 5.556 -10.800 2.740 1.00 70.56 221 THR A N 1
ATOM 1717 C CA . THR A 1 221 ? 6.687 -10.576 1.834 1.00 70.56 221 THR A CA 1
ATOM 1718 C C . THR A 1 221 ? 6.169 -10.523 0.406 1.00 70.56 221 THR A C 1
ATOM 1720 O O . THR A 1 221 ? 5.239 -11.249 0.062 1.00 70.56 221 THR A O 1
ATOM 1723 N N . VAL A 1 222 ? 6.744 -9.663 -0.437 1.00 55.47 222 VAL A N 1
ATOM 1724 C CA . VAL A 1 222 ? 6.462 -9.737 -1.874 1.00 55.47 222 VAL A CA 1
ATOM 1725 C C . VAL A 1 222 ? 7.331 -10.851 -2.445 1.00 55.47 222 VAL A C 1
ATOM 1727 O O . VAL A 1 222 ? 8.541 -10.866 -2.219 1.00 55.47 222 VAL A O 1
ATOM 1730 N N . GLY A 1 223 ? 6.712 -11.808 -3.136 1.00 42.50 223 GLY A N 1
ATOM 1731 C CA . GLY A 1 223 ? 7.384 -12.992 -3.659 1.00 42.50 223 GLY A CA 1
ATOM 1732 C C . GLY A 1 223 ? 8.578 -12.648 -4.552 1.00 42.50 223 GLY A C 1
ATOM 1733 O O . GLY A 1 223 ? 8.444 -12.462 -5.761 1.00 42.50 223 GLY A O 1
ATOM 1734 N N . SER A 1 224 ? 9.779 -12.635 -3.978 1.00 28.61 224 SER A N 1
ATOM 1735 C CA . SER A 1 224 ? 10.984 -12.947 -4.726 1.00 28.61 224 SER A CA 1
ATOM 1736 C C . SER A 1 224 ? 10.949 -14.454 -4.984 1.00 28.61 224 SER A C 1
ATOM 1738 O O . SER A 1 224 ? 10.713 -15.258 -4.087 1.00 28.61 224 SER A O 1
ATOM 1740 N N . ARG A 1 225 ? 11.142 -14.862 -6.241 1.00 23.06 225 ARG A N 1
ATOM 1741 C CA . ARG A 1 225 ? 11.126 -16.264 -6.713 1.00 23.06 225 ARG A CA 1
ATOM 1742 C C . ARG A 1 225 ? 12.246 -17.144 -6.105 1.00 23.06 225 ARG A C 1
ATOM 1744 O O . ARG A 1 225 ? 12.665 -18.114 -6.728 1.00 23.06 225 ARG A O 1
ATOM 1751 N N . THR A 1 226 ? 12.795 -16.773 -4.949 1.00 22.39 226 THR A N 1
ATOM 1752 C CA . THR A 1 226 ? 14.107 -17.202 -4.453 1.00 22.39 226 THR A CA 1
ATOM 1753 C C . THR A 1 226 ? 14.095 -18.000 -3.152 1.00 22.39 226 THR A C 1
ATOM 1755 O O . THR A 1 226 ? 15.172 -18.403 -2.728 1.00 22.39 226 THR A O 1
ATOM 1758 N N . SER A 1 227 ? 12.951 -18.313 -2.535 1.00 22.03 227 SER A N 1
ATOM 1759 C CA . SER A 1 227 ? 12.937 -19.259 -1.409 1.00 22.03 227 SER A CA 1
ATOM 1760 C C . SER A 1 227 ? 12.191 -20.550 -1.743 1.00 22.03 227 SER A C 1
ATOM 1762 O O . SER A 1 227 ? 10.975 -20.608 -1.893 1.00 22.03 227 SER A O 1
ATOM 1764 N N . THR A 1 228 ? 12.958 -21.636 -1.810 1.00 22.00 228 THR A N 1
ATOM 1765 C CA . THR A 1 228 ? 12.505 -23.034 -1.825 1.00 22.00 228 THR A CA 1
ATOM 1766 C C . THR A 1 228 ? 11.947 -23.447 -0.453 1.00 22.00 228 THR A C 1
ATOM 1768 O O . THR A 1 228 ? 12.287 -24.502 0.076 1.00 22.00 228 THR A O 1
ATOM 1771 N N . SER A 1 229 ? 11.126 -22.610 0.179 1.00 21.42 229 SER A N 1
ATOM 1772 C CA . SER A 1 229 ? 10.498 -22.913 1.464 1.00 21.42 229 SER A CA 1
ATOM 1773 C C . SER A 1 229 ? 9.006 -23.126 1.249 1.00 21.42 229 SER A C 1
ATOM 1775 O O . SER A 1 229 ? 8.291 -22.212 0.846 1.00 21.42 229 SER A O 1
ATOM 1777 N N . ARG A 1 230 ? 8.556 -24.361 1.502 1.00 19.48 230 ARG A N 1
ATOM 1778 C CA . ARG A 1 230 ? 7.137 -24.743 1.551 1.00 19.48 230 ARG A CA 1
ATOM 1779 C C . ARG A 1 230 ? 6.359 -23.743 2.423 1.00 19.48 230 ARG A C 1
ATOM 1781 O O . ARG A 1 230 ? 6.909 -23.327 3.443 1.00 19.48 230 ARG A O 1
ATOM 1788 N N . PRO A 1 231 ? 5.098 -23.413 2.090 1.00 27.80 231 PRO A N 1
ATOM 1789 C CA . PR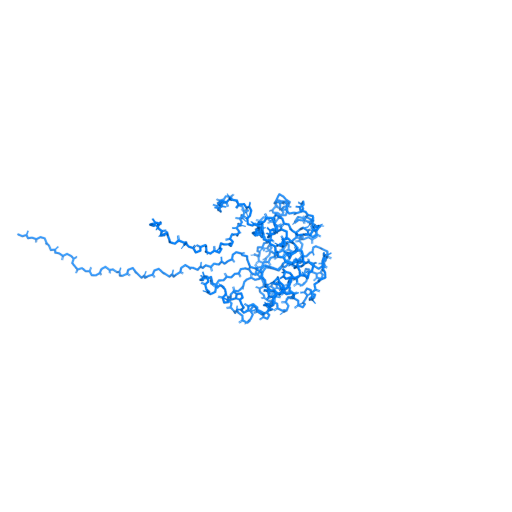O A 1 231 ? 4.257 -22.617 2.975 1.00 27.80 231 PRO A CA 1
ATOM 1790 C C . PRO A 1 231 ? 4.110 -23.361 4.308 1.00 27.80 231 PRO A C 1
ATOM 1792 O O . PRO A 1 231 ? 3.595 -24.480 4.356 1.00 27.80 231 PRO A O 1
ATOM 1795 N N . ILE A 1 232 ? 4.625 -22.767 5.383 1.00 23.45 232 ILE A N 1
ATOM 1796 C CA . ILE A 1 232 ? 4.404 -23.228 6.752 1.00 23.45 232 ILE A CA 1
ATOM 1797 C C . ILE A 1 232 ? 3.271 -22.370 7.300 1.00 23.45 232 ILE A C 1
ATOM 1799 O O . ILE A 1 232 ? 3.480 -21.234 7.706 1.00 23.45 232 ILE A O 1
ATOM 1803 N N . CYS A 1 233 ? 2.062 -22.922 7.284 1.00 24.34 233 CYS A N 1
ATOM 1804 C CA . CYS A 1 233 ? 0.982 -22.451 8.136 1.00 24.34 233 CYS A CA 1
ATOM 1805 C C . CYS A 1 233 ? 1.162 -23.158 9.487 1.00 24.34 233 CYS A C 1
ATOM 1807 O O . CYS A 1 233 ? 0.837 -24.339 9.607 1.00 24.34 233 CYS A O 1
ATOM 1809 N N . ALA A 1 234 ? 1.745 -22.482 10.478 1.00 23.09 234 ALA A N 1
ATOM 1810 C CA . ALA A 1 234 ? 1.837 -22.991 11.846 1.00 23.09 234 ALA A CA 1
ATOM 1811 C C . ALA A 1 234 ? 0.870 -22.196 12.741 1.00 23.09 234 ALA A C 1
ATOM 1813 O O . ALA A 1 234 ? 1.086 -21.001 12.942 1.00 23.09 234 ALA A O 1
ATOM 1814 N N . PRO A 1 235 ? -0.200 -22.812 13.276 1.00 28.12 235 PRO A N 1
ATOM 1815 C CA . PRO A 1 235 ? -1.149 -22.126 14.136 1.00 28.12 235 PRO A CA 1
ATOM 1816 C C . PRO A 1 235 ? -0.703 -22.241 15.596 1.00 28.12 235 PRO A C 1
ATOM 1818 O O . PRO A 1 235 ? -1.188 -23.106 16.314 1.00 28.12 235 PRO A O 1
ATOM 1821 N N . THR A 1 236 ? 0.210 -21.383 16.056 1.00 25.02 236 THR A N 1
ATOM 1822 C CA . THR A 1 236 ? 0.450 -21.194 17.500 1.00 25.02 236 THR A CA 1
ATOM 1823 C C . THR A 1 236 ? 0.981 -19.786 17.789 1.00 25.02 236 THR A C 1
ATOM 1825 O O . THR A 1 236 ? 2.184 -19.550 17.707 1.00 25.02 236 THR A O 1
ATOM 1828 N N . GLY A 1 237 ? 0.084 -18.863 18.151 1.00 25.50 237 GLY A N 1
ATOM 1829 C CA . GLY A 1 237 ? 0.396 -17.509 18.637 1.00 25.50 237 GLY A CA 1
ATOM 1830 C C . GLY A 1 237 ? -0.392 -16.403 17.915 1.00 25.50 237 GLY A C 1
ATOM 1831 O O . GLY A 1 237 ? -0.912 -16.652 16.830 1.00 25.50 237 GLY A O 1
ATOM 1832 N N . PRO A 1 238 ? -0.481 -15.178 18.473 1.00 28.97 238 PRO A N 1
ATOM 1833 C CA . PRO A 1 238 ? -1.168 -14.042 17.836 1.00 28.97 238 PRO A CA 1
ATOM 1834 C C . PRO A 1 238 ? -0.472 -13.532 16.557 1.00 28.97 238 PRO A C 1
ATOM 1836 O O . PRO A 1 238 ? -0.968 -12.623 15.903 1.00 28.97 238 PRO A O 1
ATOM 1839 N N . MET A 1 239 ? 0.662 -14.125 16.175 1.00 25.22 239 MET A N 1
ATOM 1840 C CA . MET A 1 239 ? 1.425 -13.786 14.979 1.00 25.22 239 MET A CA 1
ATOM 1841 C C . MET A 1 239 ? 1.064 -14.749 13.839 1.00 25.22 239 MET A C 1
ATOM 1843 O O . MET A 1 239 ? 1.557 -15.876 13.782 1.00 25.22 239 MET A O 1
ATOM 1847 N N . CYS A 1 240 ? 0.210 -14.307 12.914 1.00 29.05 240 CYS A N 1
ATOM 1848 C CA . CYS A 1 240 ? -0.070 -15.050 11.686 1.00 29.05 240 CYS A CA 1
ATOM 1849 C C . CYS A 1 240 ? 0.967 -14.684 10.614 1.00 29.05 240 CYS A C 1
ATOM 1851 O O . CYS A 1 240 ? 0.940 -13.595 10.039 1.00 29.05 240 CYS A O 1
ATOM 1853 N N . THR A 1 241 ? 1.891 -15.599 10.328 1.00 28.09 241 THR A N 1
ATOM 1854 C CA . THR A 1 241 ? 2.819 -15.471 9.196 1.00 28.09 241 THR A CA 1
ATOM 1855 C C . THR A 1 241 ? 2.125 -15.922 7.912 1.00 28.09 241 THR A C 1
ATOM 1857 O O . THR A 1 241 ? 1.702 -17.071 7.802 1.00 28.09 241 THR A O 1
ATOM 1860 N N . TRP A 1 242 ? 2.012 -15.025 6.928 1.00 30.67 242 TRP A N 1
ATOM 1861 C CA . TRP A 1 242 ? 1.438 -15.329 5.614 1.00 30.67 242 TRP A CA 1
ATOM 1862 C C . TRP A 1 242 ? 2.515 -15.160 4.542 1.00 30.67 242 TRP A C 1
ATOM 1864 O O . TRP A 1 242 ? 3.035 -14.071 4.318 1.00 30.67 242 TRP A O 1
ATOM 1874 N N . THR A 1 243 ? 2.862 -16.254 3.866 1.00 30.34 243 THR A N 1
ATOM 1875 C CA . THR A 1 243 ? 3.771 -16.240 2.711 1.00 30.34 243 THR A CA 1
ATOM 1876 C C . THR A 1 243 ? 2.950 -16.450 1.443 1.00 30.34 243 THR A C 1
ATOM 1878 O O . THR A 1 243 ? 2.378 -17.521 1.250 1.00 30.34 243 THR A O 1
ATOM 1881 N N . SER A 1 244 ? 2.856 -15.432 0.583 1.00 30.00 244 SER A N 1
ATOM 1882 C CA . SER A 1 244 ? 2.231 -15.568 -0.735 1.00 30.00 244 SER A CA 1
ATOM 1883 C C . SER A 1 244 ? 3.272 -16.047 -1.752 1.00 30.00 244 SER A C 1
ATOM 1885 O O . SER A 1 244 ? 4.366 -15.494 -1.877 1.00 30.00 244 SER A O 1
ATOM 1887 N N . ALA A 1 245 ? 2.944 -17.117 -2.473 1.00 24.12 245 ALA A N 1
ATOM 1888 C CA . ALA A 1 245 ? 3.721 -17.604 -3.604 1.00 24.12 245 ALA A CA 1
ATOM 1889 C C . ALA A 1 245 ? 2.810 -17.604 -4.833 1.00 24.12 245 ALA A C 1
ATOM 1891 O O . ALA A 1 245 ? 1.950 -18.471 -4.964 1.00 24.12 245 ALA A O 1
ATOM 1892 N N . SER A 1 246 ? 2.988 -16.642 -5.740 1.00 25.73 246 SER A N 1
ATOM 1893 C CA . SER A 1 246 ? 2.316 -16.677 -7.039 1.00 25.73 246 SER A CA 1
ATOM 1894 C C . SER A 1 246 ? 3.029 -17.690 -7.942 1.00 25.73 246 SER A C 1
ATOM 1896 O O . SER A 1 246 ? 4.157 -17.492 -8.402 1.00 25.73 246 SER A O 1
ATOM 1898 N N . SER A 1 247 ? 2.394 -18.840 -8.168 1.00 23.56 247 SER A N 1
ATOM 1899 C CA . SER A 1 247 ? 2.882 -19.849 -9.106 1.00 23.56 247 SER A CA 1
ATOM 1900 C C . SER A 1 247 ? 2.180 -19.692 -10.452 1.00 23.56 247 SER A C 1
ATOM 1902 O O . SER A 1 247 ? 0.976 -19.901 -10.548 1.00 23.56 247 SER A O 1
ATOM 1904 N N . THR A 1 248 ? 2.926 -19.380 -11.511 1.00 22.23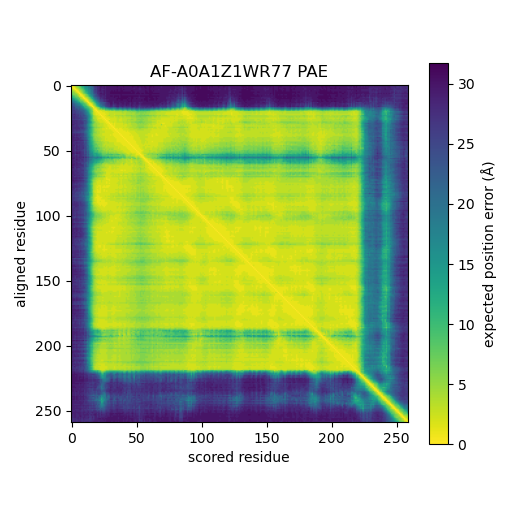 248 THR A N 1
ATOM 1905 C CA . THR A 1 248 ? 2.443 -19.563 -12.889 1.00 22.23 248 THR A CA 1
ATOM 1906 C C . THR A 1 248 ? 2.461 -21.064 -13.204 1.00 22.23 248 THR A C 1
ATOM 1908 O O . THR A 1 248 ? 3.475 -21.707 -12.903 1.00 22.23 248 THR A O 1
ATOM 1911 N N . PRO A 1 249 ? 1.425 -21.656 -13.826 1.00 22.25 249 PRO A N 1
ATOM 1912 C CA . PRO A 1 249 ? 1.459 -23.066 -14.193 1.00 22.25 249 PRO A CA 1
ATOM 1913 C C . PRO A 1 249 ? 2.566 -23.294 -15.229 1.00 22.25 249 PRO A C 1
ATOM 1915 O O . PRO A 1 249 ? 2.499 -22.787 -16.348 1.00 22.25 249 PRO A O 1
ATOM 1918 N N . SER A 1 250 ? 3.609 -24.055 -14.886 1.00 24.44 250 SER A N 1
ATOM 1919 C CA . SER A 1 250 ? 4.532 -24.554 -15.905 1.00 24.44 250 SER A CA 1
ATOM 1920 C C . SER A 1 250 ? 3.763 -25.560 -16.758 1.00 24.44 250 SER A C 1
ATOM 1922 O O . SER A 1 250 ? 3.362 -26.615 -16.254 1.00 24.44 250 SER A O 1
ATOM 1924 N N . SER A 1 251 ? 3.548 -25.252 -18.035 1.00 26.84 251 SER A N 1
ATOM 1925 C CA . SER A 1 251 ? 3.003 -26.212 -18.989 1.00 26.84 251 SER A CA 1
ATOM 1926 C C . SER A 1 251 ? 3.862 -27.479 -18.961 1.00 26.84 251 SER A C 1
ATOM 1928 O O . SER A 1 251 ? 5.062 -27.466 -19.249 1.00 26.84 251 SER A O 1
ATOM 1930 N N . ARG A 1 252 ? 3.259 -28.598 -18.541 1.00 24.69 252 ARG A N 1
ATOM 1931 C CA . ARG A 1 252 ? 3.898 -29.911 -18.620 1.00 24.69 252 ARG A CA 1
ATOM 1932 C C . ARG A 1 252 ? 4.162 -30.195 -20.095 1.00 24.69 252 ARG A C 1
ATOM 1934 O O . ARG A 1 252 ? 3.227 -30.423 -20.855 1.00 24.69 252 ARG A O 1
ATOM 1941 N N . ARG A 1 253 ? 5.436 -30.218 -20.496 1.00 27.84 253 ARG A N 1
ATOM 1942 C CA . ARG A 1 253 ? 5.851 -30.911 -21.719 1.00 27.84 253 ARG A CA 1
ATOM 1943 C C . ARG A 1 253 ? 5.550 -32.392 -21.519 1.00 27.84 253 ARG A C 1
ATOM 1945 O O . ARG A 1 253 ? 6.247 -33.079 -20.776 1.00 27.84 253 ARG A O 1
ATOM 1952 N N . THR A 1 254 ? 4.490 -32.871 -22.156 1.00 30.23 254 THR A N 1
ATOM 1953 C CA . THR A 1 254 ? 4.266 -34.297 -22.379 1.00 30.23 254 THR A CA 1
ATOM 1954 C C . THR A 1 254 ? 5.430 -34.838 -23.203 1.00 30.23 254 THR A C 1
ATOM 1956 O O . THR A 1 254 ? 5.738 -34.316 -24.275 1.00 30.23 254 THR A O 1
ATOM 1959 N N . GLY A 1 255 ? 6.114 -35.842 -22.659 1.00 29.02 255 GLY A N 1
ATOM 1960 C CA . GLY A 1 255 ? 7.249 -36.492 -23.296 1.00 29.02 255 GLY A CA 1
ATOM 1961 C C . GLY A 1 255 ? 6.861 -37.235 -24.574 1.00 29.02 255 GLY A C 1
ATOM 1962 O O . GLY A 1 255 ? 5.875 -37.966 -24.606 1.00 29.02 255 GLY A O 1
ATOM 1963 N N . GLY A 1 256 ? 7.696 -37.083 -25.598 1.00 25.95 256 GLY A N 1
ATOM 1964 C CA . GLY A 1 256 ? 7.805 -37.991 -26.734 1.00 25.95 256 GLY A CA 1
ATOM 1965 C C . GLY A 1 256 ? 9.261 -38.440 -26.835 1.00 25.95 256 GLY A C 1
ATOM 1966 O O . GLY A 1 256 ? 10.157 -37.603 -26.923 1.00 25.95 256 GLY A O 1
ATOM 1967 N N . ARG A 1 257 ? 9.496 -39.750 -26.726 1.00 27.00 257 ARG A N 1
ATOM 1968 C CA . ARG A 1 257 ? 10.809 -40.399 -26.882 1.00 27.00 257 ARG A CA 1
ATOM 1969 C C . ARG A 1 257 ? 11.318 -40.272 -28.330 1.00 27.00 257 ARG A C 1
ATOM 1971 O O . ARG A 1 257 ? 10.488 -40.239 -29.236 1.00 27.00 257 ARG A O 1
ATOM 1978 N N . PRO A 1 258 ? 12.644 -40.264 -28.552 1.00 34.41 258 PRO A N 1
ATOM 1979 C CA . PRO A 1 258 ? 13.219 -40.274 -29.891 1.00 34.41 258 PRO A CA 1
ATOM 1980 C C . PRO A 1 258 ? 13.162 -41.683 -30.504 1.00 34.41 258 PRO A C 1
ATOM 1982 O O . PRO A 1 258 ? 13.294 -42.678 -29.784 1.00 34.41 258 PRO A O 1
ATOM 1985 N N . ILE A 1 259 ? 12.982 -41.730 -31.824 1.00 40.94 259 ILE A N 1
ATOM 1986 C CA . ILE A 1 259 ? 13.366 -42.847 -32.699 1.00 40.94 259 ILE A CA 1
ATOM 1987 C C . ILE A 1 259 ? 14.615 -42.390 -33.446 1.00 40.94 259 ILE A C 1
ATOM 1989 O O . ILE A 1 259 ? 14.622 -41.199 -33.842 1.00 40.94 259 ILE A O 1
#

Nearest PDB structures (foldseek):
  6m1w-assembly1_A  TM=5.662E-01  e=1.908E-06  Rhodococcus wratislaviensis
  8sma-assembly2_J  TM=5.590E-01  e=3.289E-06  Litorilinea aerophila
  8sm8-assembly2_J  TM=5.815E-01  e=1.323E-05  Afipia carboxidovorans OM5
  8sm7-assembly2_G  TM=5.307E-01  e=1.172E-05  Paenibacillus sp. Y412MC10
  6m2i-assembly1_B-2  TM=5.662E-01  e=9.751E-05  Rhodococcus wratislaviensis

Secondary structure (DSSP, 8-state):
-PPPP--------PPPPPPP-EEEEE---BTTTS-HHHHHHHHHHHHHHHHHTT----HHHHHHHHHHHSB-TTSHHHHHHHHHHT--EEEEEE---TTTS--SS-HHHHHHHHHHHHHHSTTTEEEEEEE-GGGHHHHHHHHHHHHHTS---EEEE-GGGTS-TT-GGGHHHHHHHHHHT--EEEE-S--STT--SGGG-GGGGHHHHHH-TTS-EEEE----TT----------SS-EE------------------